Protein AF-A0A2N2LM45-F1 (afdb_monomer_lite)

Secondary structure (DSSP, 8-state):
-EEEEEEEEEE-TTS-EEEEEEEEEEE-PPPTTSPPP--B-PPP-----SEEEHHHHHHHS---GGG--EEEEEEETTEEEEEE-TTPPPSSS-------HHHHHHHHHHHHHHHHHHHHSEEEEEEE-SEEEE--PPP-SS-EEEEEEEEE-TT--EEEEEEEEETT-BEEEEEEEEEEEEEEEEPPHHHHHHHHHHHT--

Structure (mmCIF, N/CA/C/O backbone):
data_AF-A0A2N2LM45-F1
#
_entry.id   AF-A0A2N2LM45-F1
#
loop_
_atom_site.group_PDB
_atom_site.id
_atom_site.type_symbol
_atom_site.label_atom_id
_atom_site.label_alt_id
_atom_site.label_comp_id
_atom_site.label_asym_id
_atom_site.label_entity_id
_atom_site.label_seq_id
_atom_site.pdbx_PDB_ins_code
_atom_site.Cartn_x
_atom_site.Cartn_y
_atom_site.Cartn_z
_atom_site.occupancy
_atom_site.B_iso_or_equiv
_atom_site.auth_seq_id
_atom_site.auth_comp_id
_atom_site.auth_asym_id
_atom_site.auth_atom_id
_atom_site.pdbx_PDB_model_num
ATOM 1 N N . MET A 1 1 ? 10.405 -19.035 -15.425 1.00 84.25 1 MET A N 1
ATOM 2 C CA . MET A 1 1 ? 10.855 -17.864 -14.638 1.00 84.25 1 MET A CA 1
ATOM 3 C C . MET A 1 1 ? 11.509 -16.897 -15.608 1.00 84.25 1 MET A C 1
ATOM 5 O O . MET A 1 1 ? 12.304 -17.356 -16.418 1.00 84.25 1 MET A O 1
ATOM 9 N N . ALA A 1 2 ? 11.175 -15.611 -15.539 1.00 91.06 2 ALA A N 1
ATOM 10 C CA . ALA A 1 2 ? 11.840 -14.549 -16.291 1.00 91.06 2 ALA A CA 1
ATOM 11 C C . ALA A 1 2 ? 12.469 -13.536 -15.324 1.00 91.06 2 ALA A C 1
ATOM 13 O O . ALA A 1 2 ? 11.925 -13.295 -14.247 1.00 91.06 2 ALA A O 1
ATOM 14 N N . GLN A 1 3 ? 13.607 -12.958 -15.700 1.00 94.75 3 GLN A N 1
ATOM 15 C CA . GLN A 1 3 ? 14.208 -11.819 -15.003 1.00 94.75 3 GLN A CA 1
ATOM 16 C C . GLN A 1 3 ? 13.739 -10.544 -15.699 1.00 94.75 3 GLN A C 1
ATOM 18 O O . GLN A 1 3 ? 13.754 -10.486 -16.928 1.00 94.75 3 GLN A O 1
ATOM 23 N N . VAL A 1 4 ? 13.315 -9.547 -14.930 1.00 94.06 4 VAL A N 1
ATOM 24 C CA . VAL A 1 4 ? 12.846 -8.263 -15.462 1.00 94.06 4 VAL A CA 1
ATOM 25 C C . VAL A 1 4 ? 13.575 -7.119 -14.777 1.00 94.06 4 VAL A C 1
ATOM 27 O O . VAL A 1 4 ? 13.826 -7.176 -13.571 1.00 94.06 4 VAL A O 1
ATOM 30 N N . THR A 1 5 ? 13.876 -6.078 -15.548 1.00 94.00 5 THR A N 1
ATOM 31 C CA . THR A 1 5 ? 14.482 -4.842 -15.052 1.00 94.00 5 THR A CA 1
ATOM 32 C C . THR A 1 5 ? 13.817 -3.647 -15.728 1.00 94.00 5 THR A C 1
ATOM 34 O O . THR A 1 5 ? 13.522 -3.704 -16.922 1.00 94.00 5 THR A O 1
ATOM 37 N N . LEU A 1 6 ? 13.597 -2.570 -14.976 1.00 93.00 6 LEU A N 1
ATOM 38 C CA . LEU A 1 6 ? 13.232 -1.257 -15.497 1.00 93.00 6 LEU A CA 1
ATOM 39 C C . LEU A 1 6 ? 14.425 -0.316 -15.332 1.00 93.00 6 LEU A C 1
ATOM 41 O O . LEU A 1 6 ? 14.875 -0.070 -14.212 1.00 93.00 6 LEU A O 1
ATOM 45 N N . GLU A 1 7 ? 14.921 0.223 -16.441 1.00 95.31 7 GLU A N 1
ATOM 46 C CA . GLU A 1 7 ? 16.103 1.086 -16.465 1.00 95.31 7 GLU A CA 1
ATOM 47 C C . GLU A 1 7 ? 15.841 2.347 -17.290 1.00 95.31 7 GLU A C 1
ATOM 49 O O . GLU A 1 7 ? 15.098 2.314 -18.272 1.00 95.31 7 GLU A O 1
ATOM 54 N N . SER A 1 8 ? 16.486 3.453 -16.922 1.00 94.25 8 SER A N 1
ATOM 55 C CA . SER A 1 8 ? 16.562 4.657 -17.754 1.00 94.25 8 SER A CA 1
ATOM 56 C C . SER A 1 8 ? 18.003 4.954 -18.136 1.00 94.25 8 SER A C 1
ATOM 58 O O . SER A 1 8 ? 18.926 4.709 -17.358 1.00 94.25 8 SER A O 1
ATOM 60 N N . LYS A 1 9 ? 18.182 5.536 -19.322 1.00 93.81 9 LYS A N 1
ATOM 61 C CA . LYS A 1 9 ? 19.468 6.027 -19.813 1.00 93.81 9 LYS A CA 1
ATOM 62 C C . LYS A 1 9 ? 19.400 7.536 -19.967 1.00 93.81 9 LYS A C 1
ATOM 64 O O . LYS A 1 9 ? 18.496 8.030 -20.638 1.00 93.81 9 LYS A O 1
ATOM 69 N N . LEU A 1 10 ? 20.357 8.248 -19.386 1.00 92.69 10 LEU A N 1
ATOM 70 C CA . LEU A 1 10 ? 20.507 9.687 -19.573 1.00 92.69 10 LEU A CA 1
ATOM 71 C C . LEU A 1 10 ? 21.825 9.965 -20.295 1.00 92.69 10 LEU A C 1
ATOM 73 O O . LEU A 1 10 ? 22.901 9.710 -19.759 1.00 92.69 10 LEU A O 1
ATOM 77 N N . ALA A 1 11 ? 21.736 10.477 -21.522 1.00 91.12 11 ALA A N 1
ATOM 78 C CA . ALA A 1 11 ? 22.908 10.901 -22.278 1.00 91.12 11 ALA A CA 1
ATOM 79 C C . ALA A 1 11 ? 23.387 12.275 -21.785 1.00 91.12 11 ALA A C 1
ATOM 81 O O . ALA A 1 11 ? 22.610 13.230 -21.739 1.00 91.12 11 ALA A O 1
ATOM 82 N N . ARG A 1 12 ? 24.671 12.381 -21.435 1.00 86.81 12 ARG A N 1
ATOM 83 C CA . ARG A 1 12 ? 25.329 13.641 -21.066 1.00 86.81 12 ARG A CA 1
ATOM 84 C C . ARG A 1 12 ? 26.045 14.263 -22.265 1.00 86.81 12 ARG A C 1
ATOM 86 O O . ARG A 1 12 ? 26.415 13.578 -23.216 1.00 86.81 12 ARG A O 1
ATOM 93 N N . LEU A 1 13 ? 26.321 15.564 -22.164 1.00 80.25 13 LEU A N 1
ATOM 94 C CA . LEU A 1 13 ? 26.944 16.391 -23.210 1.00 80.25 13 LEU A CA 1
ATOM 95 C C . LEU A 1 13 ? 28.295 15.865 -23.742 1.00 80.25 13 LEU A C 1
ATOM 97 O O . LEU A 1 13 ? 28.684 16.218 -24.846 1.00 80.25 13 LEU A O 1
ATOM 101 N N . GLN A 1 14 ? 29.005 15.017 -22.990 1.00 86.06 14 GLN A N 1
ATOM 102 C CA . GLN A 1 14 ? 30.311 14.452 -23.372 1.00 86.06 14 GLN A CA 1
ATOM 103 C C . GLN A 1 14 ? 30.228 13.008 -23.904 1.00 86.06 14 GLN A C 1
ATOM 105 O O . GLN A 1 14 ? 31.241 12.323 -23.990 1.00 86.06 14 GLN A O 1
ATOM 110 N N . GLY A 1 15 ? 29.028 12.506 -24.217 1.00 81.25 15 GLY A N 1
ATOM 111 C CA . GLY A 1 15 ? 28.827 11.130 -24.693 1.00 81.25 15 GLY A CA 1
ATOM 112 C C . GLY A 1 15 ? 28.820 10.066 -23.589 1.00 81.25 15 GLY A C 1
ATOM 113 O O . GLY A 1 15 ? 28.616 8.889 -23.876 1.00 81.25 15 GLY A O 1
ATOM 114 N N . VAL A 1 16 ? 28.990 10.463 -22.322 1.00 86.44 16 VAL A N 1
ATOM 115 C CA . VAL A 1 16 ? 28.774 9.589 -21.158 1.00 86.44 16 VAL A CA 1
ATOM 116 C C . VAL A 1 16 ? 27.279 9.309 -21.011 1.00 86.44 16 VAL A C 1
ATOM 118 O O . VAL A 1 16 ? 26.468 10.234 -21.066 1.00 86.44 16 VAL A O 1
ATOM 121 N N . VAL A 1 17 ? 26.913 8.045 -20.804 1.00 91.06 17 VAL A N 1
ATOM 122 C CA . VAL A 1 17 ? 25.530 7.624 -20.553 1.00 91.06 17 VAL A CA 1
ATOM 123 C C . VAL A 1 17 ? 25.413 7.136 -19.117 1.00 91.06 17 VAL A C 1
ATOM 125 O O . VAL A 1 17 ? 26.043 6.144 -18.754 1.00 91.06 17 VAL A O 1
ATOM 128 N N . ASP A 1 18 ? 24.575 7.797 -18.321 1.00 91.56 18 ASP A N 1
ATOM 129 C CA . ASP A 1 18 ? 24.199 7.281 -17.008 1.00 91.56 18 ASP A CA 1
ATOM 130 C C . ASP A 1 18 ? 23.112 6.226 -17.175 1.00 91.56 18 ASP A C 1
ATOM 132 O O . ASP A 1 18 ? 22.088 6.476 -17.819 1.00 91.56 18 ASP A O 1
ATOM 136 N N . LEU A 1 19 ? 23.319 5.062 -16.565 1.00 93.69 19 LEU A N 1
ATOM 137 C CA . LEU A 1 19 ? 22.297 4.035 -16.434 1.00 93.69 19 LEU A CA 1
ATOM 138 C C . LEU A 1 19 ? 21.742 4.066 -15.011 1.00 93.69 19 LEU A C 1
ATOM 140 O O . LEU A 1 19 ? 22.486 3.914 -14.042 1.00 93.69 19 LEU A O 1
ATOM 144 N N . THR A 1 20 ? 20.429 4.216 -14.886 1.00 94.44 20 THR A N 1
ATOM 145 C CA . THR A 1 20 ? 19.729 4.093 -13.605 1.00 94.44 20 THR A CA 1
ATOM 146 C C . THR A 1 20 ? 18.848 2.859 -13.644 1.00 94.44 20 THR A C 1
ATOM 148 O O . THR A 1 20 ? 17.968 2.755 -14.496 1.00 94.44 20 THR A O 1
ATOM 151 N N . ASN A 1 21 ? 19.074 1.935 -12.712 1.00 93.50 21 ASN A N 1
ATOM 152 C CA . ASN A 1 21 ? 18.178 0.812 -12.470 1.00 93.50 21 ASN A CA 1
ATOM 153 C C . ASN A 1 21 ? 17.123 1.241 -11.447 1.00 93.50 21 ASN A C 1
ATOM 155 O O . ASN A 1 21 ? 17.463 1.535 -10.302 1.00 93.50 21 ASN A O 1
ATOM 159 N N . HIS A 1 22 ? 15.865 1.288 -11.880 1.00 91.38 22 HIS A N 1
ATOM 160 C CA . HIS A 1 22 ? 14.732 1.656 -11.030 1.00 91.38 22 HIS A CA 1
ATOM 161 C C . HIS A 1 22 ? 14.207 0.444 -10.269 1.00 91.38 22 HIS A C 1
ATOM 163 O O . HIS A 1 22 ? 13.991 0.511 -9.064 1.00 91.38 22 HIS A O 1
ATOM 169 N N . PHE A 1 23 ? 14.035 -0.681 -10.969 1.00 91.31 23 PHE A N 1
ATOM 170 C CA . PHE A 1 23 ? 13.522 -1.920 -10.393 1.00 91.31 23 PHE A CA 1
ATOM 171 C C . PHE A 1 23 ? 14.120 -3.138 -11.081 1.00 91.31 23 PHE A C 1
ATOM 173 O O . PHE A 1 23 ? 14.304 -3.153 -12.296 1.00 91.31 23 PHE A O 1
ATOM 180 N N . LYS A 1 24 ? 14.318 -4.208 -10.311 1.00 95.50 24 LYS A N 1
ATOM 181 C CA . LYS A 1 24 ? 14.645 -5.543 -10.817 1.00 95.50 24 LYS A CA 1
ATOM 182 C C . LYS A 1 24 ? 13.862 -6.602 -10.055 1.00 95.50 24 LYS A C 1
ATOM 184 O O . LYS A 1 24 ? 13.629 -6.452 -8.857 1.00 95.50 24 LYS A O 1
ATOM 189 N N . GLY A 1 25 ? 13.497 -7.689 -10.722 1.00 95.25 25 GLY A N 1
ATOM 190 C CA . GLY A 1 25 ? 12.739 -8.763 -10.091 1.00 95.25 25 GLY A CA 1
ATOM 191 C C . GLY A 1 25 ? 12.688 -10.043 -10.913 1.00 95.25 25 GLY A C 1
ATOM 192 O O . GLY A 1 25 ? 13.140 -10.101 -12.057 1.00 95.25 25 GLY A O 1
ATOM 193 N N . LYS A 1 26 ? 12.108 -11.080 -10.306 1.00 97.00 26 LYS A N 1
ATOM 194 C CA . LYS A 1 26 ? 11.833 -12.371 -10.943 1.00 97.00 26 LYS A CA 1
ATOM 195 C C . LYS A 1 26 ? 10.332 -12.533 -11.118 1.00 97.00 26 LYS A C 1
ATOM 197 O O . LYS A 1 26 ? 9.580 -12.359 -10.166 1.00 97.00 26 LYS A O 1
ATOM 202 N N . VAL A 1 27 ? 9.913 -12.927 -12.314 1.00 94.94 27 VAL A N 1
ATOM 203 C CA . VAL A 1 27 ? 8.514 -13.214 -12.636 1.00 94.94 27 VAL A CA 1
ATOM 204 C C . VAL A 1 27 ? 8.332 -14.715 -12.824 1.00 94.94 27 VAL A C 1
ATOM 206 O O . VAL A 1 27 ? 9.026 -15.367 -13.617 1.00 94.94 27 VAL A O 1
ATOM 209 N N . HIS A 1 28 ? 7.371 -15.263 -12.091 1.00 93.38 28 HIS A N 1
ATOM 210 C CA . HIS A 1 28 ? 6.915 -16.638 -12.220 1.00 93.38 28 HIS A CA 1
ATOM 211 C C . HIS A 1 28 ? 5.510 -16.612 -12.817 1.00 93.38 28 HIS A C 1
ATOM 213 O O . HIS A 1 28 ? 4.584 -16.097 -12.201 1.00 93.38 28 HIS A O 1
ATOM 219 N N . LEU A 1 29 ? 5.371 -17.137 -14.034 1.00 90.44 29 LEU A N 1
ATOM 220 C CA . LEU A 1 29 ? 4.083 -17.253 -14.709 1.00 90.44 29 LEU A CA 1
ATOM 221 C C . LEU A 1 29 ? 3.523 -18.655 -14.497 1.00 90.44 29 LEU A C 1
ATOM 223 O O . LEU A 1 29 ? 4.269 -19.636 -14.520 1.00 90.44 29 LEU A O 1
ATOM 227 N N . VAL A 1 30 ? 2.210 -18.727 -14.322 1.00 86.56 30 VAL A N 1
ATOM 228 C CA . VAL A 1 30 ? 1.459 -19.978 -14.239 1.00 86.56 30 VAL A CA 1
ATOM 229 C C . VAL A 1 30 ? 0.809 -20.229 -15.606 1.00 86.56 30 VAL A C 1
ATOM 231 O O . VAL A 1 30 ? 0.239 -19.289 -16.166 1.00 86.56 30 VAL A O 1
ATOM 234 N N . PRO A 1 31 ? 0.895 -21.445 -16.180 1.00 86.56 31 PRO A N 1
ATOM 235 C CA . PRO A 1 31 ? 0.233 -21.759 -17.442 1.00 86.56 31 PRO A CA 1
ATOM 236 C C . PRO A 1 31 ? -1.273 -21.498 -17.373 1.00 86.56 31 PRO A C 1
ATOM 238 O O . PRO A 1 31 ? -1.919 -21.844 -16.386 1.00 86.56 31 PRO A O 1
ATOM 241 N N . PHE A 1 32 ? -1.852 -20.963 -18.450 1.00 81.19 32 PHE A N 1
ATOM 242 C CA . PHE A 1 32 ? -3.294 -20.695 -18.530 1.00 81.19 32 PHE A CA 1
ATOM 243 C C . PHE A 1 32 ? -4.155 -21.954 -18.320 1.00 81.19 32 PHE A C 1
ATOM 245 O O . PHE A 1 32 ? -5.254 -21.874 -17.782 1.00 81.19 32 PHE A O 1
ATOM 252 N N . SER A 1 33 ? -3.646 -23.122 -18.722 1.00 84.69 33 SER A N 1
ATOM 253 C CA . SER A 1 33 ? -4.313 -24.419 -18.565 1.00 84.69 33 SER A CA 1
ATOM 254 C C . SER A 1 33 ? -4.346 -24.936 -17.125 1.00 84.69 33 SER A C 1
ATOM 256 O O . SER A 1 33 ? -5.081 -25.881 -16.838 1.00 84.69 33 SER A O 1
ATOM 258 N N . GLN A 1 34 ? -3.554 -24.362 -16.216 1.00 82.12 34 GLN A N 1
ATOM 259 C CA . GLN A 1 34 ? -3.533 -24.797 -14.828 1.00 82.12 34 GLN A CA 1
ATOM 260 C C . GLN A 1 34 ? -4.757 -24.234 -14.087 1.00 82.12 34 GLN A C 1
ATOM 262 O O . GLN A 1 34 ? -5.005 -23.027 -14.160 1.00 82.12 34 GLN A O 1
ATOM 267 N N . PRO A 1 35 ? -5.514 -25.067 -13.341 1.00 75.19 35 PRO A N 1
ATOM 268 C CA . PRO A 1 35 ? -6.656 -24.594 -12.571 1.00 75.19 35 PRO A CA 1
ATOM 269 C C . PRO A 1 35 ? -6.228 -23.493 -11.603 1.00 75.19 35 PRO A C 1
ATOM 271 O O . PRO A 1 35 ? -5.372 -23.700 -10.737 1.00 75.19 35 PRO A O 1
ATOM 274 N N . ARG A 1 36 ? -6.823 -22.311 -11.757 1.00 77.75 36 ARG A N 1
ATOM 275 C CA . ARG A 1 36 ? -6.550 -21.174 -10.881 1.00 77.75 36 ARG A CA 1
ATOM 276 C C . ARG A 1 36 ? -7.330 -21.344 -9.590 1.00 77.75 36 ARG A C 1
ATOM 278 O O . ARG A 1 36 ? -8.536 -21.582 -9.611 1.00 77.75 36 ARG A O 1
ATOM 285 N N . LYS A 1 37 ? -6.633 -21.230 -8.464 1.00 77.75 37 LYS A N 1
ATOM 286 C CA . LYS A 1 37 ? -7.267 -21.271 -7.149 1.00 77.75 37 LYS A CA 1
ATOM 287 C C . LYS A 1 37 ? -7.889 -19.914 -6.854 1.00 77.75 37 LYS A C 1
ATOM 289 O O . LYS A 1 37 ? -7.233 -18.886 -7.004 1.00 77.75 37 LYS A O 1
ATOM 294 N N . ILE A 1 38 ? -9.150 -19.936 -6.437 1.00 85.38 38 ILE A N 1
ATOM 295 C CA . ILE A 1 38 ? -9.790 -18.776 -5.827 1.00 85.38 38 ILE A CA 1
ATOM 296 C C . ILE A 1 38 ? -9.244 -18.680 -4.409 1.00 85.38 38 ILE A C 1
ATOM 298 O O . ILE A 1 38 ? -9.491 -19.570 -3.595 1.00 85.38 38 ILE A O 1
ATOM 302 N N . GLU A 1 39 ? -8.512 -17.610 -4.133 1.00 91.31 39 GLU A N 1
ATOM 303 C CA . GLU A 1 39 ? -8.002 -17.338 -2.796 1.00 91.31 39 GLU A CA 1
ATOM 304 C C . GLU A 1 39 ? -9.054 -16.590 -1.974 1.00 91.31 39 GLU A C 1
ATOM 306 O O . GLU A 1 39 ? -9.629 -15.592 -2.429 1.00 91.31 39 GLU A O 1
ATOM 311 N N . LYS A 1 40 ? -9.325 -17.098 -0.769 1.00 92.88 40 LYS A N 1
ATOM 312 C CA . LYS A 1 40 ? -10.275 -16.511 0.177 1.00 92.88 40 LYS A CA 1
ATOM 313 C C . LYS A 1 40 ? -9.655 -16.409 1.559 1.00 92.88 40 LYS A C 1
ATOM 315 O O . LYS A 1 40 ? -8.924 -17.290 1.993 1.00 92.88 40 LYS A O 1
ATOM 320 N N . SER A 1 41 ? -10.028 -15.360 2.272 1.00 94.62 41 SER A N 1
ATOM 321 C CA . SER A 1 41 ? -9.641 -15.104 3.654 1.00 94.62 41 SER A CA 1
ATOM 322 C C . SER A 1 41 ? -10.863 -14.636 4.445 1.00 94.62 41 SER A C 1
ATOM 324 O O . SER A 1 41 ? -11.930 -14.393 3.881 1.00 94.62 41 SER A O 1
ATOM 326 N N . GLN A 1 42 ? -10.717 -14.513 5.763 1.00 95.75 42 GLN A N 1
ATOM 327 C CA . GLN A 1 42 ? -11.709 -13.832 6.585 1.00 95.75 42 GLN A CA 1
ATOM 328 C C . GLN A 1 42 ? -11.931 -12.406 6.047 1.00 95.75 42 GLN A C 1
ATOM 330 O O . GLN A 1 42 ? -10.940 -11.717 5.785 1.00 95.75 42 GLN A O 1
ATOM 335 N N . PRO A 1 43 ? -13.191 -11.971 5.855 1.00 95.88 43 PRO A N 1
ATOM 336 C CA . PRO A 1 43 ? -13.491 -10.603 5.457 1.00 95.88 43 PRO A CA 1
ATOM 337 C C . PRO A 1 43 ? -12.897 -9.577 6.432 1.00 95.88 43 PRO A C 1
ATOM 339 O O . PRO A 1 43 ? -12.896 -9.827 7.641 1.00 95.88 43 PRO A O 1
ATOM 342 N N . PRO A 1 44 ? -12.425 -8.421 5.936 1.00 96.00 44 PRO A N 1
ATOM 343 C CA . PRO A 1 44 ? -11.903 -7.367 6.793 1.00 96.00 44 PRO A CA 1
ATOM 344 C C . PRO A 1 44 ? -13.027 -6.774 7.649 1.00 96.00 44 PRO A C 1
ATOM 346 O O . PRO A 1 44 ? -14.145 -6.558 7.171 1.00 96.00 44 PRO A O 1
ATOM 349 N N . HIS A 1 45 ? -12.727 -6.475 8.910 1.00 95.62 45 HIS A N 1
ATOM 350 C CA . HIS A 1 45 ? -13.685 -5.877 9.829 1.00 95.62 45 HIS A CA 1
ATOM 351 C C . HIS A 1 45 ? -13.597 -4.345 9.776 1.00 95.62 45 HIS A C 1
ATOM 353 O O . HIS A 1 45 ? -12.809 -3.699 10.461 1.00 95.62 45 HIS A O 1
ATOM 359 N N . TRP A 1 46 ? -14.436 -3.754 8.924 1.00 95.31 46 TRP A N 1
ATOM 360 C CA . TRP A 1 46 ? -14.609 -2.306 8.824 1.00 95.31 46 TRP A CA 1
ATOM 361 C C . TRP A 1 46 ? -15.889 -1.886 9.547 1.00 95.31 46 TRP A C 1
ATOM 363 O O . TRP A 1 46 ? -16.989 -2.024 9.009 1.00 95.31 46 TRP A O 1
ATOM 373 N N . ASN A 1 47 ? -15.757 -1.385 10.773 1.00 91.62 47 ASN A N 1
ATOM 374 C CA . ASN A 1 47 ? -16.889 -1.035 11.637 1.00 91.62 47 ASN A CA 1
ATOM 375 C C . ASN A 1 47 ? -17.154 0.474 11.725 1.00 91.62 47 ASN A C 1
ATOM 377 O O . ASN A 1 47 ? -18.080 0.883 12.421 1.00 91.62 47 ASN A O 1
ATOM 381 N N . GLY A 1 48 ? -16.361 1.301 11.038 1.00 84.81 48 GLY A N 1
ATOM 382 C CA . GLY A 1 48 ? -16.492 2.751 11.127 1.00 84.81 48 GLY A CA 1
ATOM 383 C C . GLY A 1 48 ? -16.060 3.300 12.485 1.00 84.81 48 GLY A C 1
ATOM 384 O O . GLY A 1 48 ? -16.504 4.384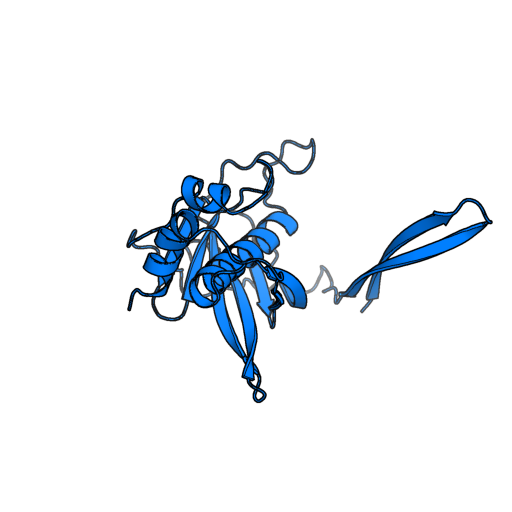 12.870 1.00 84.81 48 GLY A O 1
ATOM 385 N N . SER A 1 49 ? -15.183 2.583 13.204 1.00 86.56 49 SER A N 1
ATOM 386 C CA . SER A 1 49 ? -14.384 3.188 14.270 1.00 86.56 49 SER A CA 1
ATOM 387 C C . SER A 1 49 ? -13.572 4.356 13.700 1.00 86.56 49 SER A C 1
ATOM 389 O O . SER A 1 49 ? -13.659 4.680 12.510 1.00 86.56 49 SER A O 1
ATOM 391 N N . TYR A 1 50 ? -12.816 5.054 14.546 1.00 92.62 50 TYR A N 1
ATOM 392 C CA . TYR A 1 50 ? -12.099 6.243 14.100 1.00 92.62 50 TYR A CA 1
ATOM 393 C C . TYR A 1 50 ? -11.308 5.966 12.816 1.00 92.62 50 TYR A C 1
ATOM 395 O O . TYR A 1 50 ? -10.369 5.174 12.783 1.00 92.62 50 TYR A O 1
ATOM 403 N N . THR A 1 51 ? -11.740 6.639 11.759 1.00 96.19 51 THR A N 1
ATOM 404 C CA . THR A 1 51 ? -11.260 6.448 10.402 1.00 96.19 51 THR A CA 1
ATOM 405 C C . THR A 1 51 ? -10.668 7.764 9.947 1.00 96.19 51 THR A C 1
ATOM 407 O O . THR A 1 51 ? -11.313 8.811 10.051 1.00 96.19 51 THR A O 1
ATOM 410 N N . ILE A 1 52 ? -9.449 7.720 9.424 1.00 96.00 52 ILE A N 1
ATOM 411 C CA . ILE A 1 52 ? -8.854 8.882 8.770 1.00 96.00 52 ILE A CA 1
ATOM 412 C C . ILE A 1 52 ? -9.473 9.005 7.385 1.00 96.00 52 ILE A C 1
ATOM 414 O O . ILE A 1 52 ? -9.510 8.031 6.633 1.00 96.00 52 ILE A O 1
ATOM 418 N N . SER A 1 53 ? -9.958 10.198 7.058 1.00 95.94 53 SER A N 1
ATOM 419 C CA . SER A 1 53 ? -10.565 10.485 5.763 1.00 95.94 53 SER A CA 1
ATOM 420 C C . SER A 1 53 ? -9.517 10.615 4.653 1.00 95.94 53 SER A C 1
ATOM 422 O O . SER A 1 53 ? -8.378 11.014 4.908 1.00 95.94 53 SER A O 1
ATOM 424 N N . ALA A 1 54 ? -9.922 10.381 3.401 1.00 95.81 54 ALA A N 1
ATOM 425 C CA . ALA A 1 54 ? -9.120 10.729 2.225 1.00 95.81 54 ALA A CA 1
ATOM 426 C C . ALA A 1 54 ? -8.608 12.182 2.274 1.00 95.81 54 ALA A C 1
ATOM 428 O O . ALA A 1 54 ? -7.453 12.447 1.953 1.00 95.81 54 ALA A O 1
ATOM 429 N N . GLN A 1 55 ? -9.442 13.126 2.724 1.00 93.75 55 GLN A N 1
ATOM 430 C CA . GLN A 1 55 ? -9.066 14.537 2.808 1.00 93.75 55 GLN A CA 1
ATOM 431 C C . GLN A 1 55 ? -7.872 14.758 3.745 1.00 93.75 55 GLN A C 1
ATOM 433 O O . GLN A 1 55 ? -6.985 15.543 3.422 1.00 93.75 55 GLN A O 1
ATOM 438 N N . ASP A 1 56 ? -7.834 14.084 4.893 1.00 94.50 56 ASP A N 1
ATOM 439 C CA . ASP A 1 56 ? -6.722 14.221 5.836 1.00 94.50 56 ASP A CA 1
ATOM 440 C C . ASP A 1 56 ? -5.478 13.461 5.367 1.00 94.50 56 ASP A C 1
ATOM 442 O O . ASP A 1 56 ? -4.369 13.978 5.491 1.00 94.50 56 ASP A O 1
ATOM 446 N N . ILE A 1 57 ? -5.660 12.295 4.739 1.00 96.00 57 ILE A N 1
ATOM 447 C CA . ILE A 1 57 ? -4.577 11.522 4.110 1.00 96.00 57 ILE A CA 1
ATOM 448 C C . ILE A 1 57 ? -3.863 12.364 3.040 1.00 96.00 57 ILE A C 1
ATOM 450 O O . ILE A 1 57 ? -2.638 12.478 3.051 1.00 96.00 57 ILE A O 1
ATOM 454 N N . TYR A 1 58 ? -4.612 13.006 2.140 1.00 95.25 58 TYR A N 1
ATOM 455 C CA . TYR A 1 58 ? -4.050 13.728 0.990 1.00 95.25 58 TYR A CA 1
ATOM 456 C C . TYR A 1 58 ? -3.686 15.194 1.261 1.00 95.25 58 TYR A C 1
ATOM 458 O O . TYR A 1 58 ? -3.171 15.864 0.369 1.00 95.25 58 TYR A O 1
ATOM 466 N N . LYS A 1 59 ? -3.852 15.687 2.498 1.00 93.06 59 LYS A N 1
ATOM 467 C CA . LYS A 1 59 ? -3.091 16.860 2.975 1.00 93.06 59 LYS A CA 1
ATOM 468 C C . LYS A 1 59 ? -1.616 16.519 3.185 1.00 93.06 59 LYS A C 1
ATOM 470 O O . LYS A 1 59 ? -0.768 17.396 3.053 1.00 93.06 59 LYS A O 1
ATOM 475 N N . LEU A 1 60 ? -1.327 15.264 3.536 1.00 90.69 60 LEU A N 1
ATOM 476 C CA . LEU A 1 60 ? 0.024 14.778 3.797 1.00 90.69 60 LEU A CA 1
ATOM 477 C C . LEU A 1 60 ? 0.669 14.145 2.557 1.00 90.69 60 LEU A C 1
ATOM 479 O O . LEU A 1 60 ? 1.847 14.353 2.279 1.00 90.69 60 LEU A O 1
ATOM 483 N N . TYR A 1 61 ? -0.093 13.340 1.824 1.00 90.00 61 TYR A N 1
ATOM 484 C CA . TYR A 1 61 ? 0.386 12.623 0.649 1.00 90.00 61 TYR A CA 1
ATOM 485 C C . TYR A 1 61 ? 0.369 13.473 -0.620 1.00 90.00 61 TYR A C 1
ATOM 487 O O . TYR A 1 61 ? -0.682 13.914 -1.076 1.00 90.00 61 TYR A O 1
ATOM 495 N N . PHE A 1 62 ? 1.534 13.593 -1.260 1.00 84.25 62 PHE A N 1
ATOM 496 C CA . PHE A 1 62 ? 1.732 14.304 -2.526 1.00 84.25 62 PHE A CA 1
ATOM 497 C C . PHE A 1 62 ? 1.318 13.455 -3.743 1.00 84.25 62 PHE A C 1
ATOM 499 O O . PHE A 1 62 ? 2.131 13.166 -4.618 1.00 84.25 62 PHE A O 1
ATOM 506 N N . HIS A 1 63 ? 0.051 13.035 -3.799 1.00 88.62 63 HIS A N 1
ATOM 507 C CA . HIS A 1 63 ? -0.495 12.242 -4.906 1.00 88.62 63 HIS A CA 1
ATOM 508 C C . HIS A 1 63 ? -1.542 13.031 -5.699 1.00 88.62 63 HIS A C 1
ATOM 510 O O . HIS A 1 63 ? -2.476 13.610 -5.138 1.00 88.62 63 HIS A O 1
ATOM 516 N N . GLY A 1 64 ? -1.407 13.015 -7.028 1.00 89.31 64 GLY A N 1
ATOM 517 C CA . GLY A 1 64 ? -2.436 13.530 -7.931 1.00 89.31 64 GLY A CA 1
ATOM 518 C C . GLY A 1 64 ? -3.711 12.668 -7.910 1.00 89.31 64 GLY A C 1
ATOM 519 O O . GLY A 1 64 ? -3.665 11.532 -7.435 1.00 89.31 64 GLY A O 1
ATOM 520 N N . PRO A 1 65 ? -4.839 13.156 -8.461 1.00 88.75 65 PRO A N 1
ATOM 521 C CA . PRO A 1 65 ? -6.156 12.521 -8.314 1.00 88.75 65 PRO A CA 1
ATOM 522 C C . PRO A 1 65 ? -6.215 11.030 -8.684 1.00 88.75 65 PRO A C 1
ATOM 524 O O . PRO A 1 65 ? -6.867 10.253 -7.995 1.00 88.75 65 PRO A O 1
ATOM 527 N N . SER A 1 66 ? -5.493 10.600 -9.723 1.00 88.19 66 SER A N 1
ATOM 528 C CA . SER A 1 66 ? -5.463 9.192 -10.160 1.00 88.19 66 SER A CA 1
ATOM 529 C C . SER A 1 66 ? -4.716 8.245 -9.210 1.00 88.19 66 SER A C 1
ATOM 531 O O . SER A 1 66 ? -4.800 7.032 -9.373 1.00 88.19 66 SER A O 1
ATOM 533 N N . PHE A 1 67 ? -3.997 8.785 -8.222 1.00 90.88 67 PHE A N 1
ATOM 534 C CA . PHE A 1 67 ? -3.269 8.034 -7.195 1.00 90.88 67 PHE A CA 1
ATOM 535 C C . PHE A 1 67 ? -3.813 8.290 -5.782 1.00 90.88 67 PHE A C 1
ATOM 537 O O . PHE A 1 67 ? -3.216 7.851 -4.799 1.00 90.88 67 PHE A O 1
ATOM 544 N N . GLN A 1 68 ? -4.970 8.952 -5.668 1.00 95.31 68 GLN A N 1
ATOM 545 C CA . GLN A 1 68 ? -5.691 9.102 -4.405 1.00 95.31 68 GLN A CA 1
ATOM 546 C C . GLN A 1 68 ? -6.570 7.871 -4.121 1.00 95.31 68 GLN A C 1
ATOM 548 O O . GLN A 1 68 ? -7.801 7.938 -4.095 1.00 95.31 68 GLN A O 1
ATOM 553 N N . VAL A 1 69 ? -5.912 6.716 -3.978 1.00 96.06 69 VAL A N 1
ATOM 554 C CA . VAL A 1 69 ? -6.527 5.379 -3.904 1.00 96.06 69 VAL A CA 1
ATOM 555 C C . VAL A 1 69 ? -7.220 5.05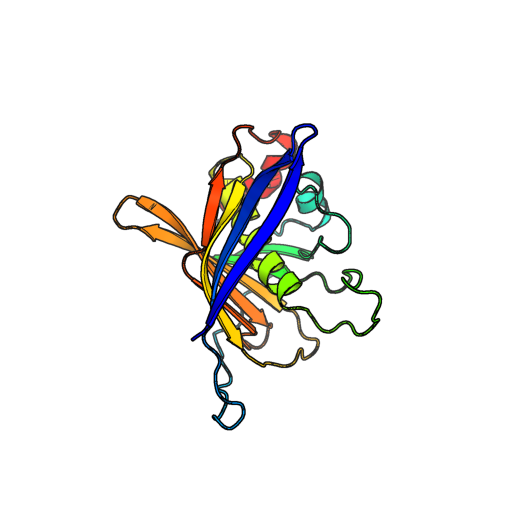7 -2.577 1.00 96.06 69 VAL A C 1
ATOM 557 O O . VAL A 1 69 ? -7.959 4.080 -2.522 1.00 96.06 69 VAL A O 1
ATOM 560 N N . LEU A 1 70 ? -7.024 5.841 -1.518 1.00 97.62 70 LEU A N 1
ATOM 561 C CA . LEU A 1 70 ? -7.631 5.622 -0.203 1.00 97.62 70 LEU A CA 1
ATOM 562 C C . LEU A 1 70 ? -8.898 6.465 -0.035 1.00 97.62 70 LEU A C 1
ATOM 564 O O . LEU A 1 70 ? -8.854 7.689 -0.100 1.00 97.62 70 LEU A O 1
ATOM 568 N N . GLU A 1 71 ? -10.028 5.811 0.230 1.00 97.06 71 GLU A N 1
ATOM 569 C CA . GLU A 1 71 ? -11.255 6.453 0.728 1.00 97.06 71 GLU A CA 1
ATOM 570 C C . GLU A 1 71 ? -11.101 6.810 2.216 1.00 97.06 71 GLU A C 1
ATOM 572 O O . GLU A 1 71 ? -11.549 7.860 2.679 1.00 97.06 71 GLU A O 1
ATOM 577 N N . GLY A 1 72 ? -10.423 5.935 2.959 1.00 97.50 72 GLY A N 1
ATOM 578 C CA . GLY A 1 72 ? -10.075 6.145 4.352 1.00 97.50 72 GLY A CA 1
ATOM 579 C C . GLY A 1 72 ? -9.260 4.992 4.923 1.00 97.50 72 GLY A C 1
ATOM 580 O O . GLY A 1 72 ? -9.124 3.938 4.292 1.00 97.50 72 GLY A O 1
ATOM 581 N N . VAL A 1 73 ? -8.725 5.199 6.125 1.00 98.12 73 VAL A N 1
ATOM 582 C CA . VAL A 1 73 ? -7.900 4.214 6.837 1.00 98.12 73 VAL A CA 1
ATOM 583 C C . VAL A 1 73 ? -8.423 4.005 8.255 1.00 98.12 73 VAL A C 1
ATOM 585 O O . VAL A 1 73 ? -8.654 4.976 8.975 1.00 98.12 73 VAL A O 1
ATOM 588 N N . GLN A 1 74 ? -8.576 2.742 8.650 1.00 97.06 74 GLN A N 1
ATOM 589 C CA . GLN A 1 74 ? -9.028 2.310 9.973 1.00 97.06 74 GLN A CA 1
ATOM 590 C C . GLN A 1 74 ? -8.013 1.323 10.571 1.00 97.06 74 GLN A C 1
ATOM 592 O O . GLN A 1 74 ? -7.445 0.506 9.850 1.00 97.06 74 GLN A O 1
ATOM 597 N N . LYS A 1 75 ? -7.794 1.362 11.887 1.00 96.06 75 LYS A N 1
ATOM 598 C CA . LYS A 1 75 ? -7.075 0.304 12.607 1.00 96.06 75 LYS A CA 1
ATOM 599 C C . LYS A 1 75 ? -8.075 -0.753 13.083 1.00 96.06 75 LYS A C 1
ATOM 601 O O . LYS A 1 75 ? -9.182 -0.412 13.501 1.00 96.06 75 LYS A O 1
ATOM 606 N N . ASP A 1 76 ? -7.690 -2.020 13.009 1.00 94.88 76 ASP A N 1
ATOM 607 C CA . ASP A 1 76 ? -8.479 -3.157 13.488 1.00 94.88 76 ASP A CA 1
ATOM 608 C C . ASP A 1 76 ? -7.529 -4.153 14.164 1.00 94.88 76 ASP A C 1
ATOM 610 O O . ASP A 1 76 ? -6.803 -4.889 13.502 1.00 94.88 76 ASP A O 1
ATOM 614 N N . GLY A 1 77 ? -7.449 -4.107 15.497 1.00 93.44 77 GLY A N 1
ATOM 615 C CA . GLY A 1 77 ? -6.513 -4.928 16.269 1.00 93.44 77 GLY A CA 1
ATOM 616 C C . GLY A 1 77 ? -5.050 -4.730 15.851 1.00 93.44 77 GLY A C 1
ATOM 617 O O . GLY A 1 77 ? -4.483 -3.645 16.005 1.00 93.44 77 GLY A O 1
ATOM 618 N N . ASP A 1 78 ? -4.428 -5.796 15.342 1.00 94.25 78 ASP A N 1
ATOM 619 C CA . ASP A 1 78 ? -3.027 -5.831 14.909 1.00 94.25 78 ASP A CA 1
ATOM 620 C C . ASP A 1 78 ? -2.833 -5.538 13.412 1.00 94.25 78 ASP A C 1
ATOM 622 O O . ASP A 1 78 ? -1.735 -5.742 12.889 1.00 94.25 78 ASP A O 1
ATOM 626 N N . VAL A 1 79 ? -3.874 -5.063 12.722 1.00 97.19 79 VAL A N 1
ATOM 627 C CA . VAL A 1 79 ? -3.811 -4.672 11.311 1.00 97.19 79 VAL A CA 1
ATOM 628 C C . VAL A 1 79 ? -4.302 -3.246 11.080 1.00 97.19 79 VAL A C 1
ATOM 630 O O . VAL A 1 79 ? -5.049 -2.663 11.870 1.00 97.19 79 VAL A O 1
ATOM 633 N N . VAL A 1 80 ? -3.888 -2.683 9.946 1.00 98.25 80 VAL A N 1
ATOM 634 C CA . VAL A 1 80 ? -4.418 -1.426 9.410 1.00 98.25 80 VAL A CA 1
ATOM 635 C C . VAL A 1 80 ? -5.115 -1.715 8.087 1.00 98.25 80 VAL A C 1
ATOM 637 O O . VAL A 1 80 ? -4.569 -2.385 7.207 1.00 98.25 80 VAL A O 1
ATOM 640 N N . LEU A 1 81 ? -6.340 -1.216 7.966 1.00 98.62 81 LEU A N 1
ATOM 641 C CA . LEU A 1 81 ? -7.206 -1.363 6.809 1.00 98.62 81 LEU A CA 1
ATOM 642 C C . LEU A 1 81 ? -7.242 -0.052 6.024 1.00 98.62 81 LEU A C 1
ATOM 644 O O . LEU A 1 81 ? -7.615 0.982 6.571 1.00 98.62 81 LEU A O 1
ATOM 648 N N . GLY A 1 82 ? -6.914 -0.097 4.737 1.00 98.50 82 GLY A N 1
ATOM 649 C CA . GLY A 1 82 ? -7.119 1.008 3.802 1.00 98.50 82 GLY A CA 1
ATOM 650 C C . GLY A 1 82 ? -8.237 0.675 2.831 1.00 98.50 82 GLY A C 1
ATOM 651 O O . GLY A 1 82 ? -8.124 -0.273 2.055 1.00 98.50 82 GLY A O 1
ATOM 652 N N . LYS A 1 83 ? -9.330 1.434 2.868 1.00 98.12 83 LYS A N 1
ATOM 653 C CA . LYS A 1 83 ? -10.477 1.226 1.981 1.00 98.12 83 LYS A CA 1
ATOM 654 C C . LYS A 1 83 ? -10.216 1.877 0.626 1.00 98.12 83 LYS A C 1
ATOM 656 O O . LYS A 1 83 ? -9.839 3.044 0.565 1.00 98.12 83 LYS A O 1
ATOM 661 N N . LEU A 1 84 ? -10.440 1.135 -0.455 1.00 96.88 84 LEU A N 1
ATOM 662 C CA . LEU A 1 84 ? -10.231 1.614 -1.817 1.00 96.88 84 LEU A CA 1
ATOM 663 C C . LEU A 1 84 ? -11.242 2.704 -2.196 1.00 96.88 84 LEU A C 1
ATOM 665 O O . LEU A 1 84 ? -12.453 2.485 -2.147 1.00 96.88 84 LEU A O 1
ATOM 669 N N . ASN A 1 85 ? -10.733 3.833 -2.680 1.00 94.88 85 ASN A N 1
ATOM 670 C CA . ASN A 1 85 ? -11.516 4.884 -3.310 1.00 94.88 85 ASN A CA 1
ATOM 671 C C . ASN A 1 85 ? -12.012 4.431 -4.692 1.00 94.88 85 ASN A C 1
ATOM 673 O O . ASN A 1 85 ? -11.233 4.238 -5.625 1.00 94.88 85 ASN A O 1
ATOM 677 N N . LYS A 1 86 ? -13.333 4.289 -4.840 1.00 86.81 86 LYS A N 1
ATOM 678 C CA . LYS A 1 86 ? -13.973 3.872 -6.101 1.00 86.81 86 LYS A CA 1
ATOM 679 C C . LYS A 1 86 ? -14.072 4.987 -7.147 1.00 86.81 86 LYS A C 1
ATOM 681 O O . LYS A 1 86 ? -14.427 4.706 -8.286 1.00 86.81 86 LYS A O 1
ATOM 686 N N . GLN A 1 87 ? -13.797 6.233 -6.767 1.00 85.12 87 GLN A N 1
ATOM 687 C CA . GLN A 1 87 ? -13.946 7.415 -7.621 1.00 85.12 87 GLN A CA 1
ATOM 688 C C . GLN A 1 87 ? -12.612 7.894 -8.213 1.00 85.12 87 GLN A C 1
ATOM 690 O O . GLN A 1 87 ? -12.506 9.039 -8.649 1.00 85.12 87 GLN A O 1
ATOM 695 N N . ILE A 1 88 ? -11.588 7.034 -8.241 1.00 82.50 88 ILE A N 1
ATOM 696 C CA . ILE A 1 88 ? -10.307 7.377 -8.863 1.00 82.50 88 ILE A CA 1
ATOM 697 C C . ILE A 1 88 ? -10.448 7.496 -10.391 1.00 82.50 88 ILE A C 1
ATOM 699 O O . ILE A 1 88 ? -11.016 6.603 -11.031 1.00 82.50 88 ILE A O 1
ATOM 703 N N . PRO A 1 89 ? -9.923 8.571 -11.007 1.00 82.00 89 PRO A N 1
ATOM 704 C CA . PRO A 1 89 ? -9.835 8.662 -12.458 1.00 82.00 89 PRO A CA 1
ATOM 705 C C . PRO A 1 89 ? -9.018 7.497 -13.041 1.00 82.00 89 PRO A C 1
ATOM 707 O O . PRO A 1 89 ? -8.051 7.051 -12.412 1.00 82.00 89 PRO A O 1
ATOM 710 N N . PRO A 1 90 ? -9.351 7.007 -14.248 1.00 72.00 90 PRO A N 1
ATOM 711 C CA . PRO A 1 90 ? -8.613 5.911 -14.863 1.00 72.00 90 PRO A CA 1
ATOM 712 C C . PRO A 1 90 ? -7.151 6.308 -15.130 1.00 72.00 90 PRO A C 1
ATOM 714 O O . PRO A 1 90 ? -6.859 7.431 -15.540 1.00 72.00 90 PRO A O 1
ATOM 717 N N . LEU A 1 91 ? -6.218 5.369 -14.920 1.00 68.62 91 LEU A N 1
ATOM 718 C CA . LEU A 1 91 ? -4.780 5.582 -15.169 1.00 68.62 91 LEU A CA 1
ATOM 719 C C . LEU A 1 91 ? -4.438 5.710 -16.660 1.00 68.62 91 LEU A C 1
ATOM 721 O O . LEU A 1 91 ? -3.397 6.253 -17.019 1.00 68.62 91 LEU A O 1
ATOM 725 N N . THR A 1 92 ? -5.290 5.172 -17.531 1.00 66.75 92 THR A N 1
ATOM 726 C CA . THR A 1 92 ? -5.121 5.209 -18.987 1.00 66.75 92 THR A CA 1
ATOM 727 C C . THR A 1 92 ? -6.378 5.804 -19.606 1.00 66.75 92 THR A C 1
ATOM 729 O O . THR A 1 92 ? -7.452 5.673 -19.027 1.00 66.75 92 THR A O 1
ATOM 732 N N . GLY A 1 93 ? -6.284 6.408 -20.793 1.00 58.12 93 GLY A N 1
ATOM 733 C CA . GLY A 1 93 ? -7.446 6.978 -21.497 1.00 58.12 93 GLY A CA 1
ATOM 734 C C . GLY A 1 93 ? -8.551 5.970 -21.863 1.00 58.12 93 GLY A C 1
ATOM 735 O O . GLY A 1 93 ? -9.567 6.361 -22.428 1.00 58.12 93 GLY A O 1
ATOM 736 N N . ASN A 1 94 ? -8.377 4.682 -21.544 1.00 56.91 94 ASN A N 1
ATOM 737 C CA . ASN A 1 94 ? -9.400 3.659 -21.700 1.00 56.91 94 ASN A CA 1
ATOM 738 C C . ASN A 1 94 ? -10.344 3.663 -20.492 1.00 56.91 94 ASN A C 1
ATOM 740 O O . ASN A 1 94 ? -9.962 3.325 -19.375 1.00 56.91 94 ASN A O 1
ATOM 744 N N . ASN A 1 95 ? -11.607 3.993 -20.756 1.00 52.19 95 ASN A N 1
ATOM 745 C CA . ASN A 1 95 ? -12.669 4.223 -19.770 1.00 52.19 95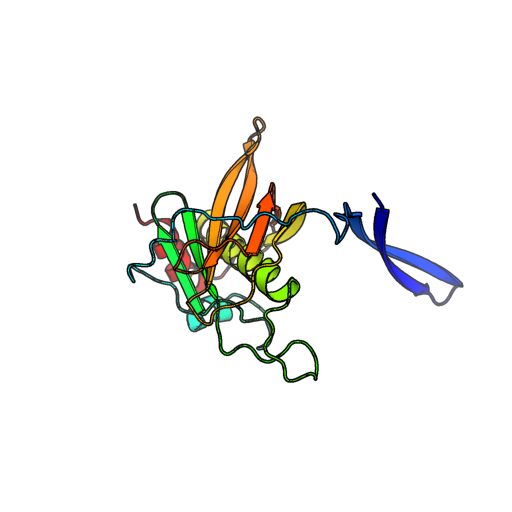 ASN A CA 1
ATOM 746 C C . ASN A 1 95 ? -13.166 2.967 -19.024 1.00 52.19 95 ASN A C 1
ATOM 748 O O . ASN A 1 95 ? -14.126 3.042 -18.257 1.00 52.19 95 ASN A O 1
ATOM 752 N N . ASN A 1 96 ? -12.548 1.803 -19.240 1.00 51.44 96 ASN A N 1
ATOM 753 C CA . ASN A 1 96 ? -12.872 0.622 -18.454 1.00 51.44 96 ASN A CA 1
ATOM 754 C C . ASN A 1 96 ? -12.179 0.750 -17.094 1.00 51.44 96 ASN A C 1
ATOM 756 O O . ASN A 1 96 ? -10.975 0.525 -16.986 1.00 51.44 96 ASN A O 1
ATOM 760 N N . LEU A 1 97 ? -12.971 1.081 -16.068 1.00 51.75 97 LEU A N 1
ATOM 761 C CA . LEU A 1 97 ? -12.666 1.049 -14.627 1.00 51.75 97 LEU A CA 1
ATOM 762 C C . LEU A 1 97 ? -12.337 -0.377 -14.130 1.00 51.75 97 LEU A C 1
ATOM 764 O O . LEU A 1 97 ? -12.833 -0.848 -13.108 1.00 51.75 97 LEU A O 1
ATOM 768 N N . MET A 1 98 ? -11.511 -1.115 -14.868 1.00 59.12 98 MET A N 1
ATOM 769 C CA . MET A 1 98 ? -10.904 -2.327 -14.357 1.00 59.12 98 MET A CA 1
ATOM 770 C C . MET A 1 98 ? -9.824 -1.880 -13.375 1.00 59.12 98 MET A C 1
ATOM 772 O O . MET A 1 98 ? -8.899 -1.164 -13.759 1.00 59.12 98 MET A O 1
ATOM 776 N N . LEU A 1 99 ? -9.969 -2.255 -12.101 1.00 70.62 99 LEU A N 1
ATOM 777 C CA . LEU A 1 99 ? -8.942 -1.982 -11.100 1.00 70.62 99 LEU A CA 1
ATOM 778 C C . LEU A 1 99 ? -7.629 -2.577 -11.586 1.00 70.62 99 LEU A C 1
ATOM 780 O O . LEU A 1 99 ? -7.504 -3.788 -11.771 1.00 70.62 99 LEU A O 1
ATOM 784 N N . SER A 1 100 ? -6.674 -1.699 -11.858 1.00 82.38 100 SER A N 1
ATOM 785 C CA . SER A 1 100 ? -5.379 -2.103 -12.365 1.00 82.38 100 SER A CA 1
ATOM 786 C C . SER A 1 100 ? -4.540 -2.645 -11.211 1.00 82.38 100 SER A C 1
ATOM 788 O O . SER A 1 100 ? -4.661 -2.202 -10.068 1.00 82.38 100 SER A O 1
ATOM 790 N N . VAL A 1 101 ? -3.654 -3.594 -11.510 1.00 88.50 101 VAL A N 1
ATOM 791 C CA . VAL A 1 101 ? -2.683 -4.095 -10.527 1.00 88.50 101 VAL A CA 1
ATOM 792 C C . VAL A 1 101 ? -1.908 -2.944 -9.857 1.00 88.50 101 VAL A C 1
ATOM 794 O O . VAL A 1 101 ? -1.807 -2.973 -8.633 1.00 88.50 101 VAL A O 1
ATOM 797 N N . PRO A 1 102 ? -1.449 -1.896 -10.578 1.00 90.00 102 PRO A N 1
ATOM 798 C CA . PRO A 1 102 ? -0.848 -0.720 -9.949 1.00 90.00 102 PRO A CA 1
ATOM 799 C C . PRO A 1 102 ? -1.713 -0.062 -8.868 1.00 90.00 102 PRO A C 1
ATOM 801 O O . PRO A 1 102 ? -1.205 0.193 -7.786 1.00 90.00 102 PRO A O 1
ATOM 804 N N . VAL A 1 103 ? -3.014 0.152 -9.100 1.00 92.00 103 VAL A N 1
ATOM 805 C CA . VAL A 1 103 ? -3.911 0.754 -8.089 1.00 92.00 103 VAL A CA 1
ATOM 806 C C . VAL A 1 103 ? -3.978 -0.100 -6.826 1.00 92.00 103 VAL A C 1
ATOM 808 O O . VAL A 1 103 ? -3.952 0.427 -5.717 1.00 92.00 103 VAL A O 1
ATOM 811 N N . LEU A 1 104 ? -4.067 -1.421 -6.984 1.00 94.50 104 LEU A N 1
ATOM 812 C CA . LEU A 1 104 ? -4.157 -2.339 -5.850 1.00 94.50 104 LEU A CA 1
ATOM 813 C C . LEU A 1 104 ? -2.843 -2.408 -5.059 1.00 94.50 104 LEU A C 1
ATOM 815 O O . LEU A 1 104 ? -2.868 -2.501 -3.835 1.00 94.50 104 LEU A O 1
ATOM 819 N N . VAL A 1 105 ? -1.699 -2.327 -5.742 1.00 96.38 105 VAL A N 1
ATOM 820 C CA . VAL A 1 105 ? -0.382 -2.246 -5.093 1.00 96.38 105 VAL A CA 1
ATOM 821 C C . VAL A 1 105 ? -0.225 -0.914 -4.353 1.00 96.38 105 VAL A C 1
ATOM 823 O O . VAL A 1 105 ? 0.179 -0.913 -3.192 1.00 96.38 105 VAL A O 1
ATOM 826 N N . GLU A 1 106 ? -0.619 0.201 -4.972 1.00 96.44 106 GLU A N 1
ATOM 827 C CA . GLU A 1 106 ? -0.617 1.524 -4.334 1.00 96.44 106 GLU A CA 1
ATOM 828 C C . GLU A 1 106 ? -1.523 1.573 -3.103 1.00 96.44 106 GLU A C 1
ATOM 830 O O . GLU A 1 106 ? -1.157 2.168 -2.090 1.00 96.44 106 GLU A O 1
ATOM 835 N N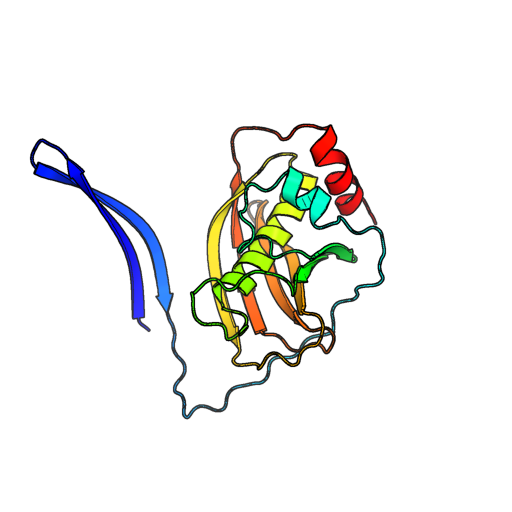 . LEU A 1 107 ? -2.671 0.886 -3.135 1.00 98.00 107 LEU A N 1
ATOM 836 C CA . LEU A 1 107 ? -3.543 0.760 -1.969 1.00 98.00 107 LEU A CA 1
ATOM 837 C C . LEU A 1 107 ? -2.791 0.136 -0.784 1.00 98.00 107 LEU A C 1
ATOM 839 O O . LEU A 1 107 ? -2.878 0.645 0.333 1.00 98.00 107 LEU A O 1
ATOM 843 N N . CYS A 1 108 ? -2.008 -0.923 -1.014 1.00 98.62 108 CYS A N 1
ATOM 844 C CA . CYS A 1 108 ? -1.168 -1.522 0.024 1.00 98.62 108 CYS A CA 1
ATOM 845 C C . CYS A 1 108 ? -0.054 -0.577 0.492 1.00 98.62 108 CYS A C 1
ATOM 847 O O . CYS A 1 108 ? 0.132 -0.420 1.699 1.00 98.62 108 CYS A O 1
ATOM 849 N N . PHE A 1 109 ? 0.666 0.063 -0.434 1.00 98.38 109 PHE A N 1
ATOM 850 C CA . PHE A 1 109 ? 1.776 0.961 -0.104 1.00 98.38 109 PHE A CA 1
ATOM 851 C C . PHE A 1 109 ? 1.331 2.156 0.726 1.00 98.38 109 PHE A C 1
ATOM 853 O O . PHE A 1 109 ? 1.929 2.433 1.764 1.00 98.38 109 PHE A O 1
ATOM 860 N N . GLN A 1 110 ? 0.262 2.828 0.308 1.00 98.12 110 GLN A N 1
ATOM 861 C CA . GLN A 1 110 ? -0.267 3.989 1.014 1.00 98.12 110 GLN A CA 1
ATOM 862 C C . GLN A 1 110 ? -0.861 3.592 2.372 1.00 98.12 110 GLN A C 1
ATOM 864 O O . GLN A 1 110 ? -0.669 4.305 3.350 1.00 98.12 110 GLN A O 1
ATOM 869 N N . THR A 1 111 ? -1.505 2.425 2.485 1.00 98.62 111 THR A N 1
ATOM 870 C CA . THR A 1 111 ? -1.999 1.929 3.786 1.00 98.62 111 THR A CA 1
ATOM 871 C C . THR A 1 111 ? -0.850 1.644 4.758 1.00 98.62 111 THR A C 1
ATOM 873 O O . THR A 1 111 ? -0.897 2.068 5.913 1.00 98.62 111 THR A O 1
ATOM 876 N N . ALA A 1 112 ? 0.204 0.964 4.293 1.00 98.38 112 ALA A N 1
ATOM 877 C CA . ALA A 1 112 ? 1.398 0.697 5.093 1.00 98.38 112 ALA A CA 1
ATOM 878 C C . ALA A 1 112 ? 2.123 1.992 5.481 1.00 98.38 112 ALA A C 1
ATOM 880 O O . ALA A 1 112 ? 2.529 2.150 6.629 1.00 98.38 112 ALA A O 1
ATOM 881 N N . GLY A 1 113 ? 2.219 2.945 4.552 1.00 96.88 113 GLY A N 1
ATOM 882 C CA . GLY A 1 113 ? 2.823 4.244 4.807 1.00 96.88 113 GLY A CA 1
ATOM 883 C C . GLY A 1 113 ? 2.061 5.049 5.861 1.00 96.88 113 GLY A C 1
ATOM 884 O O . GLY A 1 113 ? 2.697 5.650 6.717 1.00 96.88 113 GLY A O 1
ATOM 885 N N . ILE A 1 114 ? 0.722 5.037 5.866 1.00 97.25 114 ILE A N 1
ATOM 886 C CA . ILE A 1 114 ? -0.067 5.702 6.919 1.00 97.25 114 ILE A CA 1
ATOM 887 C C . ILE A 1 114 ? 0.228 5.093 8.290 1.00 97.25 114 ILE A C 1
ATOM 889 O O . ILE A 1 114 ? 0.376 5.829 9.267 1.00 97.25 114 ILE A O 1
ATOM 893 N N . TRP A 1 115 ? 0.369 3.769 8.365 1.00 97.38 115 TRP A N 1
ATOM 894 C CA . TRP A 1 115 ? 0.783 3.122 9.605 1.00 97.38 115 TRP A CA 1
ATOM 895 C C . TRP A 1 115 ? 2.185 3.569 10.031 1.00 97.38 115 TRP A C 1
ATOM 897 O O . TRP A 1 115 ? 2.365 4.031 11.157 1.00 97.38 115 TRP A O 1
ATOM 907 N N . GLU A 1 116 ? 3.162 3.500 9.130 1.00 96.19 116 GLU A N 1
ATOM 908 C CA . GLU A 1 116 ? 4.548 3.880 9.410 1.00 96.19 116 GLU A CA 1
ATOM 909 C C . GLU A 1 116 ? 4.678 5.342 9.861 1.00 96.19 116 GLU A C 1
ATOM 911 O O . GLU A 1 116 ? 5.309 5.619 10.877 1.00 96.19 116 GLU A O 1
ATOM 916 N N . ILE A 1 117 ? 3.992 6.268 9.187 1.00 95.38 117 ILE A N 1
ATOM 917 C CA . ILE A 1 117 ? 3.951 7.693 9.549 1.00 95.38 117 ILE A CA 1
ATOM 918 C C . ILE A 1 117 ? 3.409 7.891 10.962 1.00 95.38 117 ILE A C 1
ATOM 920 O O . ILE A 1 117 ? 3.934 8.711 11.711 1.00 95.38 117 ILE A O 1
ATOM 924 N N . GLY A 1 118 ? 2.364 7.152 11.344 1.00 94.44 118 GLY A N 1
ATOM 925 C CA . GLY A 1 118 ? 1.798 7.244 12.689 1.00 94.44 118 GLY A CA 1
ATOM 926 C C . GLY A 1 118 ? 2.728 6.734 13.791 1.00 94.44 118 GLY A C 1
ATOM 927 O O . GLY A 1 118 ? 2.527 7.086 14.953 1.00 94.44 118 GLY A O 1
ATOM 928 N N . LEU A 1 119 ? 3.724 5.919 13.439 1.00 93.44 119 LEU A N 1
ATOM 929 C CA . LEU A 1 119 ? 4.736 5.407 14.362 1.00 93.44 119 LEU A CA 1
ATOM 930 C C . LEU A 1 119 ? 5.976 6.299 14.409 1.00 93.44 119 LEU A C 1
ATOM 932 O O . LEU A 1 119 ? 6.465 6.608 15.493 1.00 93.44 119 LEU A O 1
ATOM 936 N N . ASP A 1 120 ? 6.466 6.709 13.241 1.00 93.31 120 ASP A N 1
ATOM 937 C CA . ASP A 1 120 ? 7.789 7.318 13.102 1.00 93.31 120 ASP A CA 1
ATOM 938 C C . ASP A 1 120 ? 7.724 8.844 12.903 1.00 93.31 120 ASP A C 1
ATOM 940 O O . ASP A 1 120 ? 8.734 9.533 13.030 1.00 93.31 120 ASP A O 1
ATOM 944 N N . GLY A 1 121 ? 6.545 9.398 12.595 1.00 93.81 121 GLY A N 1
ATOM 945 C CA . GLY A 1 121 ? 6.340 10.836 12.378 1.00 93.81 121 GLY A CA 1
ATOM 946 C C . GLY A 1 121 ? 6.983 11.384 11.097 1.00 93.81 121 GLY A C 1
ATOM 947 O O . GLY A 1 121 ? 7.100 12.601 10.931 1.00 93.81 121 GLY A O 1
ATOM 948 N N . ALA A 1 122 ? 7.411 10.504 10.190 1.00 92.62 122 ALA A N 1
ATOM 949 C CA . ALA A 1 122 ? 8.109 10.845 8.956 1.00 92.62 122 ALA A CA 1
ATOM 950 C C . ALA A 1 122 ? 7.537 10.075 7.762 1.00 92.62 122 ALA A C 1
ATOM 952 O O . ALA A 1 122 ? 6.980 8.986 7.907 1.00 92.62 122 ALA A O 1
ATOM 953 N N . LEU A 1 123 ? 7.685 10.655 6.569 1.00 93.19 123 LEU A N 1
ATOM 954 C CA . LEU A 1 123 ? 7.360 9.978 5.318 1.00 93.19 123 LEU A CA 1
ATOM 955 C C . LEU A 1 123 ? 8.437 8.952 4.959 1.00 93.19 123 LEU A C 1
ATOM 957 O O . LEU A 1 123 ? 9.613 9.096 5.293 1.00 93.19 123 LEU A O 1
ATOM 961 N N . SER A 1 124 ? 8.015 7.945 4.209 1.00 93.94 124 SER A N 1
ATOM 962 C CA . SER A 1 124 ? 8.841 6.836 3.757 1.00 93.94 124 SER A CA 1
ATOM 963 C C . SER A 1 124 ? 8.521 6.528 2.298 1.00 93.94 124 SER A C 1
ATOM 965 O O . SER A 1 124 ? 7.377 6.662 1.860 1.00 93.94 124 SER A O 1
ATOM 967 N N . LEU A 1 125 ? 9.532 6.111 1.538 1.00 93.94 125 LEU A N 1
ATOM 968 C CA . LEU A 1 125 ? 9.381 5.698 0.142 1.00 93.94 125 LEU A CA 1
ATOM 969 C C . LEU A 1 125 ? 9.380 4.169 0.020 1.00 93.94 125 LEU A C 1
ATOM 971 O O . LEU A 1 125 ? 10.108 3.506 0.768 1.00 93.94 125 LEU A O 1
ATOM 975 N N . PRO A 1 126 ? 8.639 3.592 -0.945 1.00 95.19 126 PRO A N 1
ATOM 976 C CA . PRO A 1 126 ? 8.762 2.180 -1.282 1.00 95.19 126 PRO A CA 1
ATOM 977 C C . PRO A 1 126 ? 10.215 1.814 -1.611 1.00 95.19 1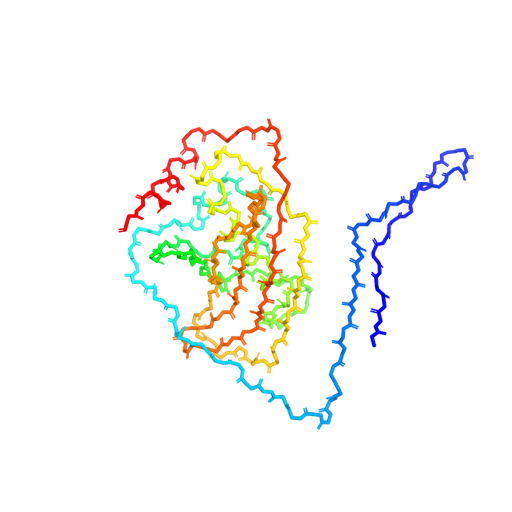26 PRO A C 1
ATOM 979 O O . PRO A 1 126 ? 10.829 2.412 -2.494 1.00 95.19 126 PRO A O 1
ATOM 982 N N . ARG A 1 127 ? 10.771 0.817 -0.915 1.00 95.81 127 ARG A N 1
ATOM 983 C CA . ARG A 1 127 ? 12.148 0.342 -1.135 1.00 95.81 127 ARG A CA 1
ATOM 984 C C . ARG A 1 127 ? 12.186 -0.994 -1.859 1.00 95.81 127 ARG A C 1
ATOM 986 O O . ARG A 1 127 ? 12.967 -1.172 -2.790 1.00 95.81 127 ARG A O 1
ATOM 993 N N . SER A 1 128 ? 11.396 -1.961 -1.403 1.00 96.88 128 SER A N 1
ATOM 994 C CA . SER A 1 128 ? 11.366 -3.295 -2.007 1.00 96.88 128 SER A CA 1
ATOM 995 C C . SER A 1 128 ? 10.121 -4.069 -1.614 1.00 96.88 128 SER A C 1
ATOM 997 O O . SER A 1 128 ? 9.651 -3.946 -0.489 1.00 96.88 128 SER A O 1
ATOM 999 N N . ILE A 1 129 ? 9.667 -4.947 -2.502 1.00 97.75 129 ILE A N 1
ATOM 1000 C CA . ILE A 1 129 ? 8.732 -6.026 -2.184 1.00 97.75 129 ILE A CA 1
ATOM 1001 C C . ILE A 1 129 ? 9.517 -7.338 -2.206 1.00 97.75 129 ILE A C 1
ATOM 1003 O O . ILE A 1 129 ? 10.249 -7.596 -3.164 1.00 97.75 129 ILE A O 1
ATOM 1007 N N . GLY A 1 130 ? 9.366 -8.172 -1.177 1.00 97.31 130 GLY A N 1
ATOM 1008 C CA . GLY A 1 130 ? 9.936 -9.517 -1.184 1.00 97.31 130 GLY A CA 1
ATOM 1009 C C . GLY A 1 130 ? 9.226 -10.430 -2.181 1.00 97.31 130 GLY A C 1
ATOM 1010 O O . GLY A 1 130 ? 9.882 -11.129 -2.953 1.00 97.31 130 GLY A O 1
ATOM 1011 N N . ASN A 1 131 ? 7.892 -10.412 -2.180 1.00 97.69 131 ASN A N 1
ATOM 1012 C CA . ASN A 1 131 ? 7.071 -11.195 -3.097 1.00 97.69 131 ASN A CA 1
ATOM 1013 C C . ASN A 1 131 ? 5.720 -10.510 -3.366 1.00 97.69 131 ASN A C 1
ATOM 1015 O O . ASN A 1 131 ? 5.108 -9.982 -2.445 1.00 97.69 131 ASN A O 1
ATOM 1019 N N . LEU A 1 132 ? 5.261 -10.538 -4.619 1.00 97.00 132 LEU A N 1
ATOM 1020 C CA . LEU A 1 132 ? 3.935 -10.072 -5.036 1.00 97.00 132 LEU A CA 1
ATOM 1021 C C . LEU A 1 132 ? 3.220 -11.230 -5.733 1.00 97.00 132 LEU A C 1
ATOM 1023 O O . LEU A 1 132 ? 3.691 -11.729 -6.757 1.00 97.00 132 LEU A O 1
ATOM 1027 N N . ARG A 1 133 ? 2.078 -11.648 -5.188 1.00 95.69 133 ARG A N 1
ATOM 1028 C CA . ARG A 1 133 ? 1.218 -12.693 -5.755 1.00 95.69 133 ARG A CA 1
ATOM 1029 C C . ARG A 1 133 ? -0.080 -12.070 -6.233 1.00 95.69 133 ARG A C 1
ATOM 1031 O O . ARG A 1 133 ? -0.722 -11.345 -5.485 1.00 95.69 133 ARG A O 1
ATOM 1038 N N . LEU A 1 134 ? -0.452 -12.359 -7.476 1.00 92.81 134 LEU A N 1
ATOM 1039 C CA . LEU A 1 134 ? -1.677 -11.866 -8.100 1.00 92.81 134 LEU A CA 1
ATOM 1040 C C . LEU A 1 134 ? -2.673 -13.013 -8.240 1.00 92.81 134 LEU A C 1
ATOM 1042 O O . LEU A 1 134 ? -2.307 -14.100 -8.692 1.00 92.81 134 LEU A O 1
ATOM 1046 N N . PHE A 1 135 ? -3.929 -12.749 -7.900 1.00 90.94 135 PHE A N 1
ATOM 1047 C CA . PHE A 1 135 ? -5.032 -13.683 -8.076 1.00 90.94 135 PHE A CA 1
ATOM 1048 C C . PHE A 1 135 ? -5.987 -13.132 -9.130 1.00 90.94 135 PHE A C 1
ATOM 1050 O O . PHE A 1 135 ? -6.368 -11.963 -9.101 1.00 90.94 135 PHE A O 1
ATOM 1057 N N . GLU A 1 136 ? -6.391 -13.975 -10.078 1.00 80.19 136 GLU A N 1
ATOM 1058 C CA . GLU A 1 136 ? -7.278 -13.572 -11.175 1.00 80.19 136 GLU A CA 1
ATOM 1059 C C . GLU A 1 136 ? -8.748 -13.578 -10.750 1.00 80.19 136 GLU A C 1
ATOM 1061 O O . GLU A 1 136 ? -9.587 -14.299 -11.292 1.00 80.19 136 GLU A O 1
ATOM 1066 N N . ASN A 1 137 ? -9.042 -12.753 -9.751 1.00 81.75 137 ASN A N 1
ATOM 1067 C CA . ASN A 1 137 ? -10.377 -12.520 -9.238 1.00 81.75 137 ASN A CA 1
ATOM 1068 C C . ASN A 1 137 ? -10.990 -11.288 -9.908 1.00 81.75 137 ASN A C 1
ATOM 1070 O O . ASN A 1 137 ? -10.344 -10.254 -10.084 1.00 81.75 137 ASN A O 1
ATOM 1074 N N . LYS A 1 138 ? -12.256 -11.407 -10.317 1.00 78.25 138 LYS A N 1
ATOM 1075 C CA . LYS A 1 138 ? -12.990 -10.305 -10.943 1.00 78.25 138 LYS A CA 1
ATOM 1076 C C . LYS A 1 138 ? -13.556 -9.393 -9.867 1.00 78.25 138 LYS A C 1
ATOM 1078 O O . LYS A 1 138 ? -14.160 -9.869 -8.911 1.00 78.25 138 LYS A O 1
ATOM 1083 N N . VAL A 1 139 ? -13.420 -8.088 -10.081 1.00 80.69 139 VAL A N 1
ATOM 1084 C CA . VAL A 1 139 ? -14.084 -7.080 -9.254 1.00 80.69 139 VAL A CA 1
ATOM 1085 C C . VAL A 1 139 ? -15.595 -7.288 -9.351 1.00 80.69 139 VAL A C 1
ATOM 1087 O O . VAL A 1 139 ? -16.163 -7.323 -10.441 1.00 80.69 139 VAL A O 1
ATOM 1090 N N . ASN A 1 140 ? -16.235 -7.433 -8.200 1.00 81.06 140 ASN A N 1
ATOM 1091 C CA . ASN A 1 140 ? -17.661 -7.737 -8.028 1.00 81.06 140 ASN A CA 1
ATOM 1092 C C . ASN A 1 140 ? -18.471 -6.513 -7.552 1.00 81.06 140 ASN A C 1
ATOM 1094 O O . ASN A 1 140 ? -19.627 -6.645 -7.161 1.00 81.06 140 ASN A O 1
ATOM 1098 N N . GLY A 1 141 ? -17.862 -5.323 -7.550 1.00 85.62 141 GLY A N 1
ATOM 1099 C CA . GLY A 1 141 ? -18.493 -4.064 -7.143 1.00 85.62 141 GLY A CA 1
ATOM 1100 C C . GLY A 1 141 ? -18.593 -3.849 -5.628 1.00 85.62 141 GLY A C 1
ATOM 1101 O O . GLY A 1 141 ? -18.920 -2.736 -5.197 1.00 85.62 141 GLY A O 1
ATOM 1102 N N . VAL A 1 142 ? -18.268 -4.851 -4.805 1.00 93.25 142 VAL A N 1
ATOM 1103 C CA . VAL A 1 142 ? -18.285 -4.715 -3.342 1.00 93.25 142 VAL A CA 1
ATOM 1104 C C . VAL A 1 142 ? -17.058 -3.920 -2.852 1.00 93.25 142 VAL A C 1
ATOM 1106 O O . VAL A 1 142 ? -16.131 -3.672 -3.627 1.00 93.25 142 VAL A O 1
ATOM 1109 N N . PRO A 1 143 ? -17.061 -3.382 -1.619 1.00 95.50 143 PRO A N 1
ATOM 1110 C CA . PRO A 1 143 ? -15.904 -2.673 -1.072 1.00 95.50 143 PRO A CA 1
ATOM 1111 C C . PRO A 1 143 ? -14.624 -3.521 -1.070 1.00 95.50 143 PRO A C 1
ATOM 1113 O O . PRO A 1 143 ? -14.672 -4.704 -0.741 1.00 95.50 143 PRO A O 1
ATOM 1116 N N . ILE A 1 144 ? -13.497 -2.891 -1.409 1.00 96.69 144 ILE A N 1
ATOM 1117 C CA . ILE A 1 144 ? -12.157 -3.490 -1.449 1.00 96.69 144 ILE A CA 1
ATOM 1118 C C . ILE A 1 144 ? -11.269 -2.777 -0.435 1.00 96.69 144 ILE A C 1
ATOM 1120 O O . ILE A 1 144 ? -11.370 -1.562 -0.263 1.00 96.69 144 ILE A O 1
ATOM 1124 N N . PHE A 1 145 ? -10.398 -3.539 0.215 1.00 98.25 145 PHE A N 1
ATOM 1125 C CA . PHE A 1 145 ? -9.520 -3.079 1.275 1.00 98.25 145 PHE A CA 1
ATOM 1126 C C . PHE A 1 145 ? -8.108 -3.611 1.054 1.00 98.25 145 PHE A C 1
ATOM 1128 O O . PHE A 1 145 ? -7.937 -4.767 0.671 1.00 98.25 145 PHE A O 1
ATOM 1135 N N . ALA A 1 146 ? -7.096 -2.802 1.350 1.00 98.62 146 ALA A N 1
ATOM 1136 C CA . ALA A 1 146 ? -5.800 -3.328 1.744 1.00 98.62 146 ALA A CA 1
ATOM 1137 C C . ALA A 1 146 ? -5.848 -3.635 3.239 1.00 98.62 146 ALA A C 1
ATOM 1139 O O . ALA A 1 146 ? -6.186 -2.764 4.034 1.00 98.62 146 ALA A O 1
ATOM 1140 N N . GLN A 1 147 ? -5.495 -4.856 3.616 1.00 98.69 147 GLN A N 1
ATOM 1141 C CA . GLN A 1 147 ? -5.223 -5.237 4.994 1.00 98.69 147 GLN A CA 1
ATOM 1142 C C . GLN A 1 147 ? -3.715 -5.379 5.140 1.00 98.69 147 GLN A C 1
ATOM 1144 O O . GLN A 1 147 ? -3.107 -6.225 4.483 1.00 98.69 147 GLN A O 1
ATOM 1149 N N . VAL A 1 148 ? -3.121 -4.532 5.973 1.00 98.75 148 VAL A N 1
ATOM 1150 C CA . VAL A 1 148 ? -1.679 -4.481 6.215 1.00 98.75 148 VAL A CA 1
ATOM 1151 C C . VAL A 1 148 ? -1.397 -4.979 7.621 1.00 98.75 148 VAL A C 1
ATOM 1153 O O . VAL A 1 148 ? -2.132 -4.645 8.548 1.00 98.75 148 VAL A O 1
ATOM 1156 N N . LYS A 1 149 ? -0.314 -5.739 7.781 1.00 98.31 149 LYS A N 1
ATOM 1157 C CA . LYS A 1 149 ? 0.241 -6.184 9.056 1.00 98.31 149 LYS A CA 1
ATOM 1158 C C . LYS A 1 149 ? 1.716 -5.797 9.135 1.00 98.31 149 LYS A C 1
ATOM 1160 O O . LYS A 1 149 ? 2.498 -6.133 8.248 1.00 98.31 149 LYS A O 1
ATOM 1165 N N . GLN A 1 150 ? 2.107 -5.113 10.204 1.00 97.69 150 GLN A N 1
ATOM 1166 C CA . GLN A 1 150 ? 3.512 -4.851 10.492 1.00 97.69 150 GLN A CA 1
ATOM 1167 C C . GLN A 1 150 ? 4.178 -6.109 11.046 1.00 97.69 150 GLN A C 1
ATOM 1169 O O . GLN A 1 150 ? 3.600 -6.834 11.858 1.00 97.69 150 GLN A O 1
ATOM 1174 N N . GLN A 1 151 ? 5.414 -6.339 10.631 1.00 97.88 151 GLN A N 1
ATOM 1175 C CA . GLN A 1 151 ? 6.274 -7.423 11.076 1.00 97.88 151 GLN A CA 1
ATOM 1176 C C . GLN A 1 151 ? 7.706 -6.908 11.282 1.00 97.88 151 GLN A C 1
ATOM 1178 O O . GLN A 1 151 ? 8.050 -5.791 10.887 1.00 97.88 151 GLN A O 1
ATOM 1183 N N . HIS A 1 152 ? 8.547 -7.737 11.901 1.00 97.31 152 HIS A N 1
ATOM 1184 C CA . HIS A 1 152 ? 9.973 -7.464 12.065 1.00 97.31 152 HIS A CA 1
ATOM 1185 C C . HIS A 1 152 ? 10.794 -8.693 11.684 1.00 97.31 152 HIS A C 1
ATOM 1187 O O . HIS A 1 152 ? 10.347 -9.830 11.866 1.00 97.31 152 HIS A O 1
ATOM 1193 N N . THR A 1 153 ? 11.986 -8.482 11.131 1.00 95.00 153 THR A N 1
ATOM 1194 C CA . THR A 1 153 ? 12.974 -9.557 10.987 1.00 95.00 153 THR A CA 1
ATOM 1195 C C . THR A 1 153 ? 13.550 -9.924 12.362 1.00 95.00 153 THR A C 1
ATOM 1197 O O . THR A 1 153 ? 13.394 -9.149 13.311 1.00 95.00 153 THR A O 1
ATOM 1200 N N . PRO A 1 154 ? 14.238 -11.073 12.509 1.00 94.62 154 PRO A N 1
ATOM 1201 C CA . PRO A 1 154 ? 14.954 -11.400 13.746 1.00 94.62 154 PRO A CA 1
ATOM 1202 C C . PRO A 1 154 ? 15.957 -10.318 14.181 1.00 94.62 154 PRO A C 1
ATOM 1204 O O . PRO A 1 154 ? 16.197 -10.140 15.370 1.00 94.62 154 PRO A O 1
ATOM 1207 N N . GLU A 1 155 ? 16.500 -9.561 13.225 1.00 94.62 155 GLU A N 1
ATOM 1208 C CA . GLU A 1 155 ? 17.424 -8.441 13.440 1.00 94.62 155 GLU A CA 1
ATOM 1209 C C . GLU A 1 155 ? 16.710 -7.121 13.794 1.00 94.62 155 GLU A C 1
ATOM 1211 O O . GLU A 1 155 ? 17.361 -6.095 13.978 1.00 94.62 155 GLU A O 1
ATOM 1216 N N . GLY A 1 156 ? 1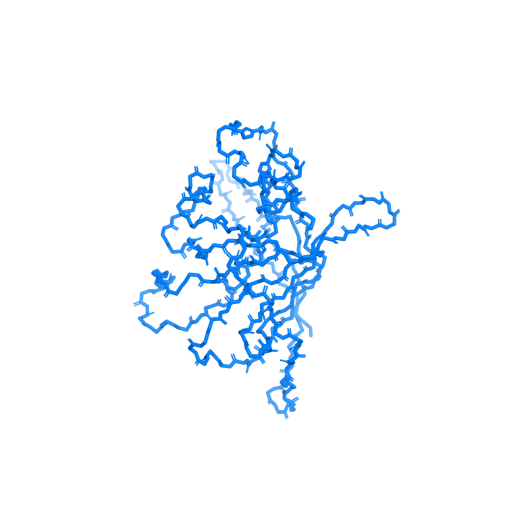5.376 -7.128 13.884 1.00 94.00 156 GLY A N 1
ATOM 1217 C CA . GLY A 1 156 ? 14.560 -5.971 14.253 1.00 94.00 156 GLY A CA 1
ATOM 1218 C C . GLY A 1 156 ? 14.196 -5.041 13.093 1.00 94.00 156 GLY A C 1
ATOM 1219 O O . GLY A 1 156 ? 13.581 -4.001 13.324 1.00 94.00 156 GLY A O 1
ATOM 1220 N N . GLU A 1 157 ? 14.528 -5.388 11.846 1.00 94.06 157 GLU A N 1
ATOM 1221 C CA . GLU A 1 157 ? 14.162 -4.568 10.688 1.00 94.06 157 GLU A CA 1
ATOM 1222 C C . GLU A 1 157 ? 12.654 -4.665 10.425 1.00 94.06 157 GLU A C 1
ATOM 1224 O O . GLU A 1 157 ? 12.108 -5.760 10.264 1.00 94.06 157 GLU A O 1
ATOM 1229 N N . ARG A 1 158 ? 11.972 -3.517 10.360 1.00 96.44 158 ARG A N 1
ATOM 1230 C CA . ARG A 1 158 ? 10.532 -3.450 10.090 1.00 96.44 158 ARG A CA 1
ATOM 1231 C C . ARG A 1 158 ? 10.226 -3.781 8.630 1.00 96.44 158 ARG A C 1
ATOM 1233 O O . ARG A 1 158 ? 10.904 -3.317 7.715 1.00 96.44 158 ARG A O 1
ATOM 1240 N N . TYR A 1 159 ? 9.160 -4.541 8.417 1.00 98.31 159 TYR A N 1
ATOM 1241 C CA . TYR A 1 159 ? 8.530 -4.717 7.113 1.00 98.31 159 TYR A CA 1
ATOM 1242 C C . TYR A 1 159 ? 7.015 -4.849 7.275 1.00 98.31 159 TYR A C 1
ATOM 1244 O O . TYR A 1 159 ? 6.499 -4.985 8.385 1.00 98.31 159 TYR A O 1
ATOM 1252 N N . PHE A 1 160 ? 6.303 -4.813 6.158 1.00 98.69 160 PHE A N 1
ATOM 1253 C CA . PHE A 1 160 ? 4.859 -4.967 6.115 1.00 98.69 160 PHE A CA 1
ATOM 1254 C C . PHE A 1 160 ? 4.484 -6.128 5.200 1.00 98.69 160 PHE A C 1
ATOM 1256 O O . PHE A 1 160 ? 4.999 -6.244 4.087 1.00 98.69 160 PHE A O 1
ATOM 1263 N N . ASP A 1 161 ? 3.561 -6.958 5.664 1.00 98.75 161 ASP A N 1
ATOM 1264 C CA . ASP A 1 161 ? 2.833 -7.891 4.814 1.00 98.75 161 ASP A CA 1
ATOM 1265 C C . ASP A 1 161 ? 1.452 -7.301 4.545 1.00 98.75 161 ASP A C 1
ATOM 1267 O O . ASP A 1 161 ? 0.842 -6.684 5.422 1.00 98.75 161 ASP A O 1
ATOM 1271 N N . ALA A 1 162 ? 0.958 -7.451 3.324 1.00 98.75 162 ALA A N 1
ATOM 1272 C CA . ALA A 1 162 ? -0.311 -6.875 2.924 1.00 98.75 162 ALA A CA 1
ATOM 1273 C C . ALA A 1 162 ? -1.092 -7.811 2.012 1.00 98.75 162 ALA A C 1
ATOM 1275 O O . ALA A 1 162 ? -0.532 -8.597 1.251 1.00 98.75 162 ALA A O 1
ATOM 1276 N N . ARG A 1 163 ? -2.414 -7.682 2.041 1.00 98.38 163 ARG A N 1
ATOM 1277 C CA . ARG A 1 163 ? -3.304 -8.294 1.054 1.00 98.38 163 ARG A CA 1
ATOM 1278 C C . ARG A 1 163 ? -4.359 -7.307 0.616 1.00 98.38 163 ARG A C 1
ATOM 1280 O O . ARG A 1 163 ? -4.810 -6.496 1.420 1.00 98.38 163 ARG A O 1
ATOM 1287 N N . VAL A 1 164 ? -4.787 -7.417 -0.633 1.00 97.94 164 VAL A N 1
ATOM 1288 C CA . VAL A 1 164 ? -5.999 -6.748 -1.101 1.00 97.94 164 VAL A CA 1
ATOM 1289 C C . VAL A 1 164 ? -7.134 -7.749 -1.066 1.00 97.94 164 VAL A C 1
ATOM 1291 O O . VAL A 1 164 ? -7.049 -8.801 -1.698 1.00 97.94 164 VAL A O 1
ATOM 1294 N N . ILE A 1 165 ? -8.188 -7.419 -0.335 1.00 97.19 165 ILE A N 1
ATOM 1295 C CA . ILE A 1 165 ? -9.324 -8.290 -0.058 1.00 97.19 165 ILE A CA 1
ATOM 1296 C C . ILE A 1 165 ? -10.626 -7.497 -0.172 1.00 97.19 165 ILE A C 1
ATOM 1298 O O . ILE A 1 165 ? -10.666 -6.318 0.178 1.00 97.19 165 ILE A O 1
ATOM 1302 N N . ASP A 1 166 ? -11.697 -8.108 -0.669 1.00 96.25 166 ASP A N 1
ATOM 1303 C CA . ASP A 1 166 ? -13.015 -7.474 -0.622 1.00 96.25 166 ASP A CA 1
ATOM 1304 C C . ASP A 1 166 ? -13.798 -7.780 0.663 1.00 96.25 166 ASP A C 1
ATOM 1306 O O . ASP A 1 166 ? -13.430 -8.631 1.472 1.00 96.25 166 ASP A O 1
ATOM 1310 N N . SER A 1 167 ? -14.925 -7.090 0.848 1.00 96.25 167 SER A N 1
ATOM 1311 C CA . SER A 1 167 ? -15.828 -7.286 1.994 1.00 96.25 167 SER A CA 1
ATOM 1312 C C . SER A 1 167 ? -16.446 -8.691 2.097 1.00 96.25 167 SER A C 1
ATOM 1314 O O . SER A 1 167 ? -17.118 -8.981 3.080 1.00 96.25 167 SER A O 1
ATOM 1316 N N . GLN A 1 168 ? -16.267 -9.554 1.092 1.00 95.88 168 GLN A N 1
ATOM 1317 C CA . GLN A 1 168 ? -16.726 -10.947 1.098 1.00 95.88 168 GLN A CA 1
ATOM 1318 C C . GLN A 1 168 ? -15.575 -11.938 1.327 1.00 95.88 168 GLN A C 1
ATOM 1320 O O . GLN A 1 168 ? -15.804 -13.149 1.369 1.00 95.88 168 GLN A O 1
ATOM 1325 N N . GLY A 1 169 ? -14.348 -11.441 1.496 1.00 96.00 169 GLY A N 1
ATOM 1326 C CA . GLY A 1 169 ? -13.167 -12.248 1.763 1.00 96.00 169 GLY A CA 1
ATOM 1327 C C . GLY A 1 169 ? -12.416 -12.710 0.512 1.00 96.00 169 GLY A C 1
ATOM 1328 O O . GLY A 1 169 ? -11.519 -13.542 0.631 1.00 96.00 169 GLY A O 1
ATOM 1329 N N . LEU A 1 170 ? -12.756 -12.218 -0.684 1.00 95.50 170 LEU A N 1
ATOM 1330 C CA . LEU A 1 170 ? -12.056 -12.573 -1.922 1.00 95.50 170 LEU A CA 1
ATOM 1331 C C . LEU A 1 170 ? -10.727 -11.815 -2.019 1.00 95.50 170 LEU A C 1
ATOM 1333 O O . LEU A 1 170 ? -10.717 -10.586 -1.944 1.00 95.50 170 LEU A O 1
ATOM 1337 N N . VAL A 1 171 ? -9.614 -12.529 -2.204 1.00 95.88 171 VAL A N 1
ATOM 1338 C CA . VAL A 1 171 ? -8.265 -11.934 -2.213 1.00 95.88 171 VAL A CA 1
ATOM 1339 C C . VAL A 1 171 ? -7.807 -11.644 -3.644 1.00 95.88 171 VAL A C 1
ATOM 1341 O O . VAL A 1 171 ? -7.817 -12.533 -4.484 1.00 95.88 171 VAL A O 1
ATOM 1344 N N . TYR A 1 172 ? -7.379 -10.418 -3.943 1.00 94.88 172 TYR A N 1
ATOM 1345 C CA . TYR A 1 172 ? -6.943 -9.991 -5.285 1.00 94.88 172 TYR A CA 1
ATOM 1346 C C . TYR A 1 172 ? -5.424 -10.041 -5.454 1.00 94.88 172 TYR A C 1
ATOM 1348 O O . TYR A 1 172 ? -4.927 -10.408 -6.518 1.00 94.88 172 TYR A O 1
ATOM 1356 N N . LEU A 1 173 ? -4.679 -9.685 -4.408 1.00 96.19 173 LEU A N 1
ATOM 1357 C CA . LEU A 1 173 ? -3.226 -9.822 -4.370 1.00 96.19 173 LEU A CA 1
ATOM 1358 C C . LEU A 1 173 ? -2.714 -9.957 -2.940 1.00 96.19 173 LEU A C 1
ATOM 1360 O O . LEU A 1 173 ? -3.391 -9.559 -1.991 1.00 96.19 173 LEU A O 1
ATOM 1364 N N . GLU A 1 174 ? -1.498 -10.472 -2.814 1.00 98.12 174 GLU A N 1
ATOM 1365 C CA . GLU A 1 174 ? -0.721 -10.502 -1.576 1.00 98.12 174 GLU A CA 1
ATOM 1366 C C . GLU A 1 174 ? 0.681 -9.939 -1.828 1.00 98.12 174 GLU A C 1
ATOM 1368 O O . GLU A 1 174 ? 1.308 -10.231 -2.849 1.00 98.12 174 GLU A O 1
ATOM 1373 N N . ILE A 1 175 ? 1.161 -9.132 -0.888 1.00 98.69 175 ILE A N 1
ATOM 1374 C CA . ILE A 1 175 ? 2.511 -8.584 -0.827 1.00 98.69 175 ILE A CA 1
ATOM 1375 C C . ILE A 1 175 ? 3.153 -9.106 0.451 1.00 98.69 175 ILE A C 1
ATOM 1377 O O . ILE A 1 175 ? 2.662 -8.841 1.544 1.00 98.69 175 ILE A O 1
ATOM 1381 N N . ASP A 1 176 ? 4.276 -9.799 0.301 1.00 98.50 176 ASP A N 1
ATOM 1382 C CA . ASP A 1 176 ? 5.076 -10.278 1.421 1.00 98.50 176 ASP A CA 1
ATOM 1383 C C . ASP A 1 176 ? 6.377 -9.462 1.501 1.00 98.50 176 ASP A C 1
ATOM 1385 O O . ASP A 1 176 ? 7.042 -9.215 0.480 1.00 98.50 176 ASP A O 1
ATOM 1389 N N . ARG A 1 177 ? 6.788 -9.093 2.719 1.00 98.12 177 ARG A N 1
ATOM 1390 C CA . ARG A 1 177 ? 8.045 -8.386 3.017 1.00 98.12 177 ARG A CA 1
ATOM 1391 C C . ARG A 1 177 ? 8.203 -7.069 2.248 1.00 98.12 177 ARG A C 1
ATOM 1393 O O . ARG A 1 177 ? 9.247 -6.826 1.635 1.00 98.12 177 ARG A O 1
ATOM 1400 N N . TYR A 1 178 ? 7.178 -6.218 2.273 1.00 98.62 178 TYR A N 1
ATOM 1401 C CA . TYR A 1 178 ? 7.285 -4.836 1.806 1.00 98.62 178 TYR A CA 1
ATOM 1402 C C . TYR A 1 178 ? 8.139 -4.011 2.770 1.00 98.62 178 TYR A C 1
ATOM 1404 O O . TYR A 1 178 ? 7.882 -3.972 3.971 1.00 98.62 178 TYR A O 1
ATOM 1412 N N . LYS A 1 179 ? 9.163 -3.353 2.233 1.00 97.94 179 LYS A N 1
ATOM 1413 C CA . LYS A 1 179 ? 10.082 -2.495 2.977 1.00 97.94 179 LYS A CA 1
ATOM 1414 C C . LYS A 1 179 ? 10.071 -1.092 2.416 1.00 97.94 179 LYS A C 1
ATOM 1416 O O . LYS A 1 179 ? 9.918 -0.889 1.207 1.00 97.94 179 LYS A O 1
ATOM 1421 N N . THR A 1 180 ? 10.364 -0.159 3.298 1.00 97.19 180 THR A N 1
ATOM 1422 C CA . THR A 1 180 ? 10.417 1.268 3.028 1.00 97.19 180 THR A CA 1
ATOM 1423 C C . THR A 1 180 ? 11.808 1.837 3.292 1.00 97.19 180 THR A C 1
ATOM 1425 O O . THR A 1 180 ? 12.692 1.182 3.855 1.00 97.19 180 THR A O 1
ATOM 1428 N N . ALA A 1 181 ? 12.038 3.048 2.800 1.00 94.56 181 ALA A N 1
ATOM 1429 C CA . ALA A 1 181 ? 13.198 3.863 3.113 1.00 94.56 181 ALA A CA 1
ATOM 1430 C C . ALA A 1 181 ? 12.711 5.203 3.669 1.00 94.56 181 ALA A C 1
ATOM 1432 O O . ALA A 1 181 ? 12.021 5.947 2.971 1.00 94.56 181 ALA A O 1
ATOM 1433 N N . SER A 1 182 ? 13.073 5.487 4.919 1.00 91.25 182 SER A N 1
ATOM 1434 C CA . SER A 1 182 ? 12.673 6.713 5.609 1.00 91.25 182 SER A CA 1
ATOM 1435 C C . SER A 1 182 ? 13.262 7.954 4.941 1.00 91.25 182 SER A C 1
ATOM 1437 O O . SER A 1 182 ? 14.420 7.964 4.510 1.00 91.25 182 SER A O 1
ATOM 1439 N N . MET A 1 183 ? 12.455 9.009 4.859 1.00 88.31 183 MET A N 1
ATOM 1440 C CA . MET A 1 183 ? 12.889 10.332 4.430 1.00 88.31 183 MET A CA 1
ATOM 1441 C C . MET A 1 183 ? 13.427 11.127 5.622 1.00 88.31 183 MET A C 1
ATOM 1443 O O . MET A 1 183 ? 12.928 11.032 6.737 1.00 88.31 183 MET A O 1
ATOM 1447 N N . SER A 1 184 ? 14.427 11.974 5.380 1.00 78.88 184 SER A N 1
ATOM 1448 C CA . SER A 1 184 ? 15.132 12.716 6.437 1.00 78.88 184 SER A CA 1
ATOM 1449 C C . SER A 1 184 ? 14.326 13.848 7.093 1.00 78.88 184 SER A C 1
ATOM 1451 O O . SER A 1 184 ? 14.845 14.512 7.987 1.00 78.88 184 SER A O 1
ATOM 1453 N N . TYR A 1 185 ? 13.091 14.103 6.655 1.00 77.81 185 TYR A N 1
ATOM 1454 C CA . TYR A 1 185 ? 12.275 15.225 7.116 1.00 77.81 185 TYR A CA 1
ATOM 1455 C C . TYR A 1 185 ? 11.022 14.722 7.832 1.00 77.81 185 TYR A C 1
ATOM 1457 O O . TYR A 1 185 ? 10.269 13.910 7.293 1.00 77.81 185 TYR A O 1
ATOM 1465 N N . GLY A 1 186 ? 10.804 15.233 9.044 1.00 80.44 186 GLY A N 1
ATOM 1466 C CA . GLY A 1 186 ? 9.583 14.988 9.805 1.00 80.44 186 GLY A CA 1
ATOM 1467 C C . GLY A 1 186 ? 8.379 15.720 9.214 1.00 80.44 186 GLY A C 1
ATOM 1468 O O . GLY A 1 186 ? 8.515 16.689 8.464 1.00 80.44 186 GLY A O 1
ATOM 1469 N N . VAL A 1 187 ? 7.191 15.252 9.575 1.00 85.69 187 VAL A N 1
ATOM 1470 C CA . VAL A 1 187 ? 5.917 15.845 9.161 1.00 85.69 187 VAL A CA 1
ATOM 1471 C C . VAL A 1 187 ? 5.453 16.877 10.193 1.00 85.69 187 VAL A C 1
ATOM 1473 O O . VAL A 1 187 ? 5.690 16.736 11.393 1.00 85.69 187 VAL A O 1
ATOM 1476 N N . GLU A 1 188 ? 4.764 17.927 9.742 1.00 88.25 188 GLU A N 1
ATOM 1477 C CA . GLU A 1 188 ? 4.157 18.909 10.642 1.00 88.25 188 GLU A CA 1
ATOM 1478 C C . GLU A 1 188 ? 3.165 18.244 11.616 1.00 88.25 188 GLU A C 1
ATOM 1480 O O . GLU A 1 188 ? 2.289 17.470 11.226 1.00 88.25 188 GLU A O 1
ATOM 1485 N N . LYS A 1 189 ? 3.258 18.586 12.906 1.00 87.56 189 LYS A N 1
ATOM 1486 C CA . LYS A 1 189 ? 2.464 17.962 13.978 1.00 87.56 189 LYS A CA 1
ATOM 1487 C C . LYS A 1 189 ? 0.946 18.050 13.762 1.00 87.56 189 LYS A C 1
ATOM 1489 O O . LYS A 1 189 ? 0.214 17.133 14.142 1.00 87.56 189 LYS A O 1
ATOM 1494 N N . SER A 1 190 ? 0.466 19.141 13.167 1.00 89.38 190 SER A N 1
ATOM 1495 C CA . SER A 1 190 ? -0.955 19.338 12.852 1.00 89.38 190 SER A CA 1
ATOM 1496 C C . SER A 1 190 ? -1.475 18.279 11.866 1.00 89.38 190 SER A C 1
ATOM 1498 O O . SER A 1 190 ? -2.579 17.766 12.045 1.00 89.38 190 SER A O 1
ATOM 1500 N N . LEU A 1 191 ? -0.646 17.886 10.893 1.00 90.12 191 LEU A N 1
ATOM 1501 C CA . LEU A 1 191 ? -0.937 16.858 9.892 1.00 90.12 191 LEU A CA 1
ATOM 1502 C C . LEU A 1 191 ? -0.769 15.436 10.449 1.00 90.12 191 LEU A C 1
ATOM 1504 O O . LEU A 1 191 ? -1.489 14.530 10.038 1.00 90.12 191 LEU A O 1
ATOM 1508 N N . LEU A 1 192 ? 0.140 15.239 11.410 1.00 92.06 192 LEU A N 1
ATOM 1509 C CA . LEU A 1 192 ? 0.353 13.943 12.069 1.00 92.06 192 LEU A CA 1
ATOM 1510 C C . LEU A 1 192 ? -0.747 13.567 13.062 1.00 92.06 192 LEU A C 1
ATOM 1512 O O . LEU A 1 192 ? -1.044 12.387 13.228 1.00 92.06 192 LEU A O 1
ATOM 1516 N N . SER A 1 193 ? -1.352 14.549 13.731 1.00 91.81 193 SER A N 1
ATOM 1517 C CA . SER A 1 193 ? -2.251 14.307 14.870 1.00 91.81 193 SER A CA 1
ATOM 1518 C C . SER A 1 193 ? -3.409 13.332 14.570 1.00 91.81 193 SER A C 1
ATOM 1520 O O . SER A 1 193 ? -3.658 12.452 15.400 1.00 91.81 193 SER A O 1
ATOM 1522 N N . PRO A 1 194 ? -4.103 13.406 13.411 1.00 92.88 194 PRO A N 1
ATOM 1523 C CA . PRO A 1 194 ? -5.121 12.415 13.053 1.00 92.88 194 PRO A CA 1
ATOM 1524 C C . PRO A 1 194 ? -4.548 11.000 12.885 1.00 92.88 194 PRO A C 1
ATOM 1526 O O . PRO A 1 194 ? -5.159 10.025 13.319 1.00 92.88 194 PRO A O 1
ATOM 1529 N N . ILE A 1 195 ? -3.352 10.885 12.302 1.00 93.44 195 ILE A N 1
ATOM 1530 C CA . ILE A 1 195 ? -2.691 9.603 12.033 1.00 93.44 195 ILE A CA 1
ATOM 1531 C C . ILE A 1 195 ? -2.186 8.960 13.322 1.00 93.44 195 ILE A C 1
ATOM 1533 O O . ILE A 1 195 ? -2.464 7.791 13.582 1.00 93.44 195 ILE A O 1
ATOM 1537 N N . GLU A 1 196 ? -1.531 9.723 14.193 1.00 92.75 196 GLU A N 1
ATOM 1538 C CA . GLU A 1 196 ? -1.124 9.214 15.504 1.00 92.75 196 GLU A CA 1
ATOM 1539 C C . GLU A 1 196 ? -2.327 8.732 16.321 1.00 92.75 196 GLU A C 1
ATOM 1541 O O . GLU A 1 196 ? -2.263 7.692 16.980 1.00 92.75 196 GLU A O 1
ATOM 1546 N N . LYS A 1 197 ? -3.440 9.478 16.270 1.00 93.06 197 LYS A N 1
ATOM 1547 C CA . LYS A 1 197 ? -4.674 9.104 16.963 1.00 93.06 197 LYS A CA 1
ATOM 1548 C C . LYS A 1 197 ? -5.240 7.787 16.445 1.00 93.06 197 LYS A C 1
ATOM 1550 O O . LYS A 1 197 ? -5.808 7.060 17.251 1.00 93.06 197 LYS A O 1
ATOM 1555 N N . LEU A 1 198 ? -5.110 7.487 15.152 1.00 93.00 198 LEU A N 1
ATOM 1556 C CA . LEU A 1 198 ? -5.509 6.203 14.574 1.00 93.00 198 LEU A CA 1
ATOM 1557 C C . LEU A 1 198 ? -4.649 5.056 15.120 1.00 93.00 198 LEU A C 1
ATOM 1559 O O . LEU A 1 198 ? -5.179 4.049 15.582 1.00 93.00 198 LEU A O 1
ATOM 1563 N N . ILE A 1 199 ? -3.323 5.207 15.086 1.00 91.88 199 ILE A N 1
ATOM 1564 C CA . ILE A 1 199 ? -2.400 4.109 15.415 1.00 91.88 199 ILE A CA 1
ATOM 1565 C C . ILE A 1 199 ? -2.384 3.789 16.916 1.00 91.88 199 ILE A C 1
ATOM 1567 O O . ILE A 1 199 ? -2.238 2.624 17.297 1.00 91.88 199 ILE A O 1
ATOM 1571 N N . LYS A 1 200 ? -2.619 4.791 17.771 1.00 87.75 200 LYS A N 1
ATOM 1572 C CA . LYS A 1 200 ? -2.680 4.648 19.237 1.00 87.75 200 LYS A CA 1
ATOM 1573 C C . LYS A 1 200 ? -3.960 3.972 19.762 1.00 87.75 200 LYS A C 1
ATOM 1575 O O . LYS A 1 200 ? -4.081 3.805 20.971 1.00 87.75 200 LYS A O 1
ATOM 1580 N N . GLN A 1 201 ? -4.917 3.601 18.908 1.00 75.50 201 GLN A N 1
ATOM 1581 C CA . GLN A 1 201 ? -6.145 2.921 19.351 1.00 75.50 201 GLN A CA 1
ATOM 1582 C C . GLN A 1 201 ? -5.843 1.466 19.682 1.00 75.50 201 GLN A C 1
ATOM 1584 O O . GLN A 1 201 ? -5.232 0.775 18.868 1.00 75.50 201 GLN A O 1
ATOM 1589 N N . ASN A 1 202 ? -6.223 1.035 20.884 1.00 55.88 202 ASN A N 1
ATOM 1590 C CA . ASN A 1 202 ? -6.149 -0.361 21.309 1.00 55.88 202 ASN A CA 1
ATOM 1591 C C . ASN A 1 202 ? -7.385 -1.112 20.833 1.00 55.88 202 ASN A C 1
ATOM 1593 O O . ASN A 1 202 ? -8.495 -0.607 21.117 1.00 55.88 202 ASN A O 1
#

Radius of gyration: 18.25 Å; chains: 1; bounding box: 49×44×46 Å

pLDDT: mean 90.86, std 9.29, range [51.44, 98.75]

Sequence (202 aa):
MAQVTLESKLARLQGVVDLTNHFKGKVHLVPFSQPRKIEKSQPPHWNGSYTISAQDIYKLYFHGPSFQVLEGVQKDGDVVLGKLNKQIPPLTGNNNLMLSVPVLVELCFQTAGIWEIGLDGALSLPRSIGNLRLFENKVNGVPIFAQVKQQHTPEGERYFDARVIDSQGLVYLEIDRYKTASMSYGVEKSLLSPIEKLIKQN

Foldseek 3Di:
DDKDWDWDWDQDPVRDIDIDTPDIDDDDDDDPPDDADFDFDPFDDDPPDQKAALVLLVVFDPDDQLLSQFRIWADDVQKIKGWGDQPGDDPDPDPPSFCDPVSQVSLQVSRVQLLVCLVPQFGWAWDDFPDKFFGPDGDPVAIKIKIKGWDADPVGAIFIKIWIAGRRGGTGMITHGTDIGTDPDGDDPVSNVSSNVRNPDD